Protein AF-A0A834DDS3-F1 (afdb_monomer_lite)

Sequence (270 aa):
MIARQMVDMLVESSSNVEMILKFFDMFLKLKDIVGSEAFQDYVTDPRGLISKKDFQKAMDSQKQFTGPEIQFLLSCSEADENEMINCEEFANRFQEPAREIGFNVAVLLTNLSEHVPHDPRLRNFLELAESILEYFRPYLGRIEIMGASRRIERIYFEISETNRAQWEMPQVRCMLACGLWGHAPCTLGPHPGLCMLCTSALKTLMGLCSAHANPCPPFCTHFRGPAVPLDTLGSPLAHLLQPWCTHGCTPPLAAGTLCLPFAHSPWKPL

Foldseek 3Di:
DVLVVVLVVCLVCVVVLLVLLVLLLLLQVLQVLLPDPLLVVLQPDPVQKHALVSQLVSVVVVVPDDPVSSVVLLVQFDADPVRIGNSNVSSVVSNVVSVVVLLVVLVSLVVSCVVPVPDVSSVVSCVSNVSSNVSCVVQWDWDWDQDPVSDIDIDIDGDDPVNVVVCPQPQNVQQVVCVVVVHDDQDDDPDPPDSPVVPPPPCVVDPDDDDDDDDDDDDDDDDDDDDDDDDDDDDDDDPDDDDDDDDDDDDDDDDDDDDDDDDDDDDDDD

Organism: NCBI:txid89673

Secondary structure (DSSP, 8-state):
-HHHHHHHHHHHTHHHHHHHHHHHHHHHHHHHHHTSHHHHTT--STTSEEEHHHHHHHHHHHTSS-HHHHHHHHHH--B-TTSEEEHHHHHHHHHHHHHHHHHHHHHHHHHHHHHSTT-HHHHHHHHHTHHHHHHHGGGEEEEEEE-TTSSEEEEEEEPPHHHHHHHHSHHHHHHHHHHHTTPPP--B-SSTT-BTTTTTSSTTT---------PPP-----------------------------------------------------

Structure (mmCIF, N/CA/C/O backbone):
data_AF-A0A834DDS3-F1
#
_entry.id   AF-A0A834DDS3-F1
#
loop_
_atom_site.group_PDB
_atom_site.id
_atom_site.type_symbol
_atom_site.label_atom_id
_atom_site.label_alt_id
_atom_site.label_comp_id
_atom_site.label_asym_id
_atom_site.label_entity_id
_atom_site.label_seq_id
_atom_site.pdbx_PDB_ins_code
_atom_site.Cartn_x
_atom_site.Cartn_y
_atom_site.Cartn_z
_atom_site.occupancy
_atom_site.B_iso_or_equiv
_atom_site.auth_seq_id
_atom_site.auth_comp_id
_atom_site.auth_asym_id
_atom_site.auth_atom_id
_atom_site.pdbx_PDB_model_num
ATOM 1 N N . MET A 1 1 ? 25.503 -1.391 -13.387 1.00 74.00 1 MET A N 1
ATOM 2 C CA . MET A 1 1 ? 26.340 -1.160 -12.189 1.00 74.00 1 MET A CA 1
ATOM 3 C C . MET A 1 1 ? 25.527 -0.483 -11.094 1.00 74.00 1 MET A C 1
ATOM 5 O O . MET A 1 1 ? 25.403 -1.077 -10.038 1.00 74.00 1 MET A O 1
ATOM 9 N N . ILE A 1 2 ? 24.872 0.647 -11.388 1.00 89.06 2 ILE A N 1
ATOM 10 C CA . ILE A 1 2 ? 24.055 1.410 -10.423 1.00 89.06 2 ILE A CA 1
ATOM 11 C C . ILE A 1 2 ? 22.945 0.564 -9.773 1.00 89.06 2 ILE A C 1
ATOM 13 O O . ILE A 1 2 ? 22.924 0.440 -8.558 1.00 89.06 2 ILE A O 1
ATOM 17 N N . ALA A 1 3 ? 22.088 -0.105 -10.556 1.00 87.75 3 ALA A N 1
ATOM 18 C CA . ALA A 1 3 ? 20.991 -0.909 -9.994 1.00 87.75 3 ALA A CA 1
ATOM 19 C C . ALA A 1 3 ? 21.467 -2.020 -9.035 1.00 87.75 3 ALA A C 1
ATOM 21 O O . ALA A 1 3 ? 20.831 -2.273 -8.022 1.00 87.75 3 ALA A O 1
ATOM 22 N N . ARG A 1 4 ? 22.625 -2.644 -9.305 1.00 88.50 4 ARG A N 1
ATOM 23 C CA . ARG A 1 4 ? 23.214 -3.634 -8.386 1.00 88.50 4 ARG A CA 1
ATOM 24 C C . ARG A 1 4 ? 23.689 -2.996 -7.081 1.00 88.50 4 ARG A C 1
ATOM 26 O O . ARG A 1 4 ? 23.398 -3.537 -6.028 1.00 88.50 4 ARG A O 1
ATOM 33 N N . GLN A 1 5 ? 24.335 -1.831 -7.148 1.00 91.69 5 GLN A N 1
ATOM 34 C CA . GLN A 1 5 ? 24.750 -1.091 -5.949 1.00 91.69 5 GLN A CA 1
ATOM 35 C C . GLN A 1 5 ? 23.550 -0.664 -5.098 1.00 91.69 5 GLN A C 1
ATOM 37 O O . GLN A 1 5 ? 23.624 -0.689 -3.877 1.00 91.69 5 GLN A O 1
ATOM 42 N N . MET A 1 6 ? 22.427 -0.312 -5.729 1.00 92.50 6 MET A N 1
ATOM 43 C CA . MET A 1 6 ? 21.188 -0.015 -5.008 1.00 92.50 6 MET A CA 1
ATOM 44 C C . MET A 1 6 ? 20.654 -1.242 -4.268 1.00 92.50 6 MET A C 1
ATOM 46 O O . MET A 1 6 ? 20.268 -1.121 -3.111 1.00 92.50 6 MET A O 1
ATOM 50 N N . VAL A 1 7 ? 20.688 -2.424 -4.894 1.00 92.12 7 VAL A N 1
ATOM 51 C CA . VAL A 1 7 ? 20.337 -3.683 -4.215 1.00 92.12 7 VAL A CA 1
ATOM 52 C C . VAL A 1 7 ? 21.288 -3.962 -3.050 1.00 92.12 7 VAL A C 1
ATOM 54 O O . VAL A 1 7 ? 20.823 -4.340 -1.980 1.00 92.12 7 VAL A O 1
ATOM 57 N N . ASP A 1 8 ? 22.592 -3.737 -3.215 1.00 92.94 8 ASP A N 1
ATOM 58 C CA . ASP A 1 8 ? 23.562 -3.938 -2.132 1.00 92.94 8 ASP A CA 1
ATOM 59 C C . ASP A 1 8 ? 23.270 -3.011 -0.934 1.00 92.94 8 ASP A C 1
ATOM 61 O O . ASP A 1 8 ? 23.204 -3.491 0.195 1.00 92.94 8 ASP A O 1
ATOM 65 N N . MET A 1 9 ? 22.951 -1.732 -1.172 1.00 92.75 9 MET A N 1
ATOM 66 C CA . MET A 1 9 ? 22.544 -0.798 -0.108 1.00 92.75 9 MET A CA 1
ATOM 67 C C . MET A 1 9 ? 21.239 -1.214 0.594 1.00 92.75 9 MET A C 1
ATOM 69 O O . MET A 1 9 ? 21.125 -1.080 1.814 1.00 92.75 9 MET A O 1
ATOM 73 N N . LEU A 1 10 ? 20.253 -1.734 -0.150 1.00 93.12 10 LEU A N 1
ATOM 74 C CA . LEU A 1 10 ? 19.012 -2.253 0.443 1.00 93.12 10 LEU A CA 1
ATOM 75 C C . LEU A 1 10 ? 19.292 -3.443 1.363 1.00 93.12 10 LEU A C 1
ATOM 77 O O . LEU A 1 10 ? 18.720 -3.531 2.446 1.00 93.12 10 LEU A O 1
ATOM 81 N N . VAL A 1 11 ? 20.195 -4.336 0.959 1.00 93.12 11 VAL A N 1
ATOM 82 C CA . VAL A 1 11 ? 20.595 -5.501 1.758 1.00 93.12 11 VAL A CA 1
ATOM 83 C C . VAL A 1 11 ? 21.352 -5.071 3.017 1.00 93.12 11 VAL A C 1
ATOM 85 O O . VAL A 1 11 ? 21.048 -5.566 4.104 1.00 93.12 11 VAL A O 1
ATOM 88 N N . GLU A 1 12 ? 22.282 -4.120 2.894 1.00 94.12 12 GLU A N 1
ATOM 89 C CA . GLU A 1 12 ? 23.022 -3.543 4.027 1.00 94.12 12 GLU A CA 1
ATOM 90 C C . GLU A 1 12 ? 22.089 -2.910 5.070 1.00 94.12 12 GLU A C 1
ATOM 92 O O . GLU A 1 12 ? 22.330 -3.030 6.269 1.00 94.12 12 GLU A O 1
ATOM 97 N N . SER A 1 13 ? 20.993 -2.288 4.623 1.00 94.06 13 SER A N 1
ATOM 98 C CA . SER A 1 13 ? 19.987 -1.646 5.483 1.00 94.06 13 SER A CA 1
ATOM 99 C C . SER A 1 13 ? 18.696 -2.457 5.643 1.00 94.06 13 SER A C 1
ATOM 101 O O . SER A 1 13 ? 17.658 -1.885 5.977 1.00 94.06 13 SER A O 1
ATOM 103 N N . SER A 1 14 ? 18.748 -3.774 5.426 1.00 91.56 14 SER A N 1
ATOM 104 C CA . SER A 1 14 ? 17.569 -4.655 5.350 1.00 91.56 14 SER A CA 1
ATOM 105 C C . SER A 1 14 ? 16.578 -4.453 6.498 1.00 91.56 14 SER A C 1
ATOM 107 O O . SER A 1 14 ? 15.435 -4.105 6.238 1.00 91.56 14 SER A O 1
ATOM 109 N N . SER A 1 15 ? 17.021 -4.541 7.755 1.00 93.12 15 SER A N 1
ATOM 110 C CA . SER A 1 15 ? 16.158 -4.342 8.937 1.00 93.12 15 SER A CA 1
ATOM 111 C C . SER A 1 15 ? 15.384 -3.013 8.914 1.00 93.12 15 SER A C 1
ATOM 113 O O . SER A 1 15 ? 14.182 -2.973 9.178 1.00 93.12 15 SER A O 1
ATOM 115 N N . ASN A 1 16 ? 16.043 -1.915 8.528 1.00 93.25 16 ASN A N 1
ATOM 116 C CA . ASN A 1 16 ? 15.397 -0.602 8.447 1.00 93.25 16 ASN A CA 1
ATOM 117 C C . ASN A 1 16 ? 14.360 -0.558 7.322 1.00 93.25 16 ASN A C 1
ATOM 119 O O . ASN A 1 16 ? 13.263 -0.037 7.514 1.00 93.25 16 ASN A O 1
ATOM 123 N N . VAL A 1 17 ? 14.694 -1.126 6.161 1.00 92.81 17 VAL A N 1
ATOM 124 C CA . VAL A 1 17 ? 13.784 -1.209 5.013 1.00 92.81 17 VAL A CA 1
ATOM 125 C C . VAL A 1 17 ? 12.560 -2.055 5.363 1.00 92.81 17 VAL A C 1
ATOM 127 O O . VAL A 1 17 ? 11.441 -1.640 5.080 1.00 92.81 17 VAL A O 1
ATOM 130 N N . GLU A 1 18 ? 12.741 -3.192 6.035 1.00 92.00 18 GLU A N 1
ATOM 131 C CA . GLU A 1 18 ? 11.636 -4.045 6.482 1.00 92.00 18 GLU A CA 1
ATOM 132 C C . GLU A 1 18 ? 10.681 -3.307 7.425 1.00 92.00 18 GLU A C 1
ATOM 134 O O . GLU A 1 18 ? 9.465 -3.401 7.261 1.00 92.00 18 GLU A O 1
ATOM 139 N N . MET A 1 19 ? 11.206 -2.536 8.383 1.00 91.81 19 MET A N 1
ATOM 140 C CA . MET A 1 19 ? 10.376 -1.726 9.282 1.00 91.81 19 MET A CA 1
ATOM 141 C C . MET A 1 19 ? 9.572 -0.665 8.524 1.00 91.81 19 MET A C 1
ATOM 143 O O . MET A 1 19 ? 8.394 -0.470 8.814 1.00 91.81 19 MET A O 1
ATOM 147 N N . ILE A 1 20 ? 10.184 -0.009 7.535 1.00 92.06 20 ILE A N 1
ATOM 148 C CA . ILE A 1 20 ? 9.515 0.998 6.699 1.00 92.06 20 ILE A CA 1
ATOM 149 C C . ILE A 1 20 ? 8.407 0.357 5.851 1.00 92.06 20 ILE A C 1
ATOM 151 O O . ILE A 1 20 ? 7.300 0.887 5.787 1.00 92.06 20 ILE A O 1
ATOM 155 N N . LEU A 1 21 ? 8.673 -0.796 5.229 1.00 92.31 21 LEU A N 1
ATOM 156 C CA . LEU A 1 21 ? 7.667 -1.514 4.443 1.00 92.31 21 LEU A CA 1
ATOM 157 C C . LEU A 1 21 ? 6.499 -1.966 5.325 1.00 92.31 21 LEU A C 1
ATOM 159 O O . LEU A 1 21 ? 5.347 -1.734 4.972 1.00 92.31 21 LEU A O 1
ATOM 163 N N . LYS A 1 22 ? 6.775 -2.521 6.511 1.00 91.38 22 LYS A N 1
ATOM 164 C CA . LYS A 1 22 ? 5.722 -2.882 7.474 1.00 91.38 22 LYS A CA 1
ATOM 165 C C . LYS A 1 22 ? 4.907 -1.675 7.923 1.00 91.38 22 LYS A C 1
ATOM 167 O O . LYS A 1 22 ? 3.693 -1.781 8.049 1.00 91.38 22 LYS A O 1
ATOM 172 N N . PHE A 1 23 ? 5.548 -0.527 8.138 1.00 91.12 23 PHE A N 1
ATOM 173 C CA . PHE A 1 23 ? 4.847 0.708 8.476 1.00 91.12 23 PHE A CA 1
ATOM 174 C C . PHE A 1 23 ? 3.830 1.083 7.390 1.00 91.12 23 PHE A C 1
ATOM 176 O O . PHE A 1 23 ? 2.657 1.272 7.702 1.00 91.12 23 PHE A O 1
ATOM 183 N N . PHE A 1 24 ? 4.238 1.128 6.117 1.00 91.50 24 PHE A N 1
ATOM 184 C CA . PHE A 1 24 ? 3.308 1.441 5.028 1.00 91.50 24 PHE A CA 1
ATOM 185 C C . PHE A 1 24 ? 2.208 0.395 4.880 1.00 91.50 24 PHE A C 1
ATOM 187 O O . PHE A 1 24 ? 1.045 0.765 4.762 1.00 91.50 24 PHE A O 1
ATOM 194 N N . ASP A 1 25 ? 2.552 -0.890 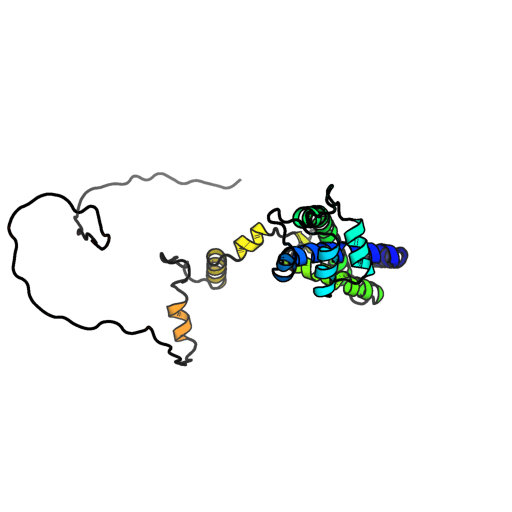4.941 1.00 90.69 25 ASP A N 1
ATOM 195 C CA . ASP A 1 25 ? 1.575 -1.975 4.874 1.00 90.69 25 ASP A CA 1
ATOM 196 C C . ASP A 1 25 ? 0.483 -1.831 5.945 1.00 90.69 25 ASP A C 1
ATOM 198 O O . ASP A 1 25 ? -0.705 -1.949 5.638 1.00 90.69 25 ASP A O 1
ATOM 202 N N . MET A 1 26 ? 0.865 -1.491 7.182 1.00 92.06 26 MET A N 1
ATOM 203 C CA . MET A 1 26 ? -0.101 -1.314 8.262 1.00 92.06 26 MET A CA 1
ATOM 204 C C . MET A 1 26 ? -1.081 -0.169 8.007 1.00 92.06 26 MET A C 1
ATOM 206 O O . MET A 1 26 ? -2.288 -0.350 8.167 1.00 92.06 26 MET A O 1
ATOM 210 N N . PHE A 1 27 ? -0.589 1.005 7.611 1.00 91.44 27 PHE A N 1
ATOM 211 C CA . PHE A 1 27 ? -1.454 2.174 7.438 1.00 91.44 27 PHE A CA 1
ATOM 212 C C . PHE A 1 27 ? -2.289 2.114 6.157 1.00 91.44 27 PHE A C 1
ATOM 214 O O . PHE A 1 27 ? -3.458 2.489 6.201 1.00 91.44 27 PHE A O 1
ATOM 221 N N . LEU A 1 28 ? -1.749 1.548 5.069 1.00 90.19 28 LEU A N 1
ATOM 222 C CA . LEU A 1 28 ? -2.515 1.323 3.840 1.00 90.19 28 LEU A CA 1
ATOM 223 C C . LEU A 1 28 ? -3.721 0.410 4.100 1.00 90.19 28 LEU A C 1
ATOM 225 O O . LEU A 1 28 ? -4.834 0.749 3.702 1.00 90.19 28 LEU A O 1
ATOM 229 N N . LYS A 1 29 ? -3.522 -0.688 4.841 1.00 90.38 29 LYS A N 1
ATOM 230 C CA . LYS A 1 29 ? -4.605 -1.599 5.247 1.00 90.38 29 LYS A CA 1
ATOM 231 C C . LYS A 1 29 ? -5.576 -0.960 6.232 1.00 90.38 29 LYS A C 1
ATOM 233 O O . LYS A 1 29 ? -6.773 -1.220 6.159 1.00 90.38 29 LYS A O 1
ATOM 238 N N . LEU A 1 30 ? -5.088 -0.129 7.156 1.00 91.81 30 LEU A N 1
ATOM 239 C CA . LEU A 1 30 ? -5.924 0.498 8.182 1.00 91.81 30 LEU A CA 1
ATOM 240 C C . LEU A 1 30 ? -7.104 1.260 7.567 1.00 91.81 30 LEU A C 1
ATOM 242 O O . LEU A 1 30 ? -8.220 1.140 8.069 1.00 91.81 30 LEU A O 1
ATOM 246 N N . LYS A 1 31 ? -6.884 2.003 6.476 1.00 88.94 31 LYS A N 1
ATOM 247 C CA . LYS A 1 31 ? -7.960 2.742 5.803 1.00 88.94 31 LYS A CA 1
ATOM 248 C C . LYS A 1 31 ? -9.050 1.814 5.263 1.00 88.94 31 LYS A C 1
ATOM 250 O O . LYS A 1 31 ? -10.233 2.089 5.468 1.00 88.94 31 LYS A O 1
ATOM 255 N N . ASP A 1 32 ? -8.659 0.713 4.631 1.00 88.31 32 ASP A N 1
ATOM 256 C CA . ASP A 1 32 ? -9.600 -0.271 4.087 1.00 88.31 32 ASP A CA 1
ATOM 257 C C . ASP A 1 32 ? -10.389 -0.971 5.205 1.00 88.31 32 ASP A C 1
ATOM 259 O O . ASP A 1 32 ? -11.590 -1.212 5.070 1.00 88.31 32 ASP A O 1
ATOM 263 N N . ILE A 1 33 ? -9.743 -1.237 6.347 1.00 90.81 33 ILE A N 1
ATOM 264 C CA . ILE A 1 33 ? -10.403 -1.809 7.526 1.00 90.81 33 ILE A CA 1
ATOM 265 C C . ILE A 1 33 ? -11.413 -0.834 8.120 1.00 90.81 33 ILE A C 1
ATOM 267 O O . ILE A 1 33 ? -12.567 -1.210 8.319 1.00 90.81 33 ILE A O 1
ATOM 271 N N . VAL A 1 34 ? -11.011 0.411 8.380 1.00 90.25 34 VAL A N 1
ATOM 272 C CA . VAL A 1 34 ? -11.893 1.426 8.976 1.00 90.25 34 VAL A CA 1
ATOM 273 C C . VAL A 1 34 ? -13.097 1.710 8.070 1.00 90.25 34 VAL A C 1
ATOM 275 O O . VAL A 1 34 ? -14.196 1.932 8.572 1.00 90.25 34 VAL A O 1
ATOM 278 N N . GLY A 1 35 ? -12.932 1.635 6.746 1.00 87.81 35 GLY A N 1
ATOM 279 C CA . GLY A 1 35 ? -14.024 1.778 5.777 1.00 87.81 35 GLY A CA 1
ATOM 280 C C . GLY A 1 35 ? -14.952 0.562 5.641 1.00 87.81 35 GLY A C 1
ATOM 281 O O . GLY A 1 35 ? -15.972 0.656 4.961 1.00 87.81 35 GLY A O 1
ATOM 282 N N . SER A 1 36 ? -14.624 -0.581 6.250 1.00 91.06 36 SER A N 1
ATOM 283 C CA . SER A 1 36 ? -15.411 -1.813 6.118 1.00 91.06 36 SER A CA 1
ATOM 284 C C . SER A 1 36 ? -16.644 -1.827 7.028 1.00 91.06 36 SER A C 1
ATOM 286 O O . SER A 1 36 ? -16.568 -1.441 8.194 1.00 91.06 36 SER A O 1
ATOM 288 N N . GLU A 1 37 ? -17.769 -2.361 6.535 1.00 89.88 37 GLU A N 1
ATOM 289 C CA . GLU A 1 37 ? -19.001 -2.524 7.334 1.00 89.88 37 GLU A CA 1
ATOM 290 C C . GLU A 1 37 ? -18.741 -3.317 8.626 1.00 89.88 37 GLU A C 1
ATOM 292 O O . GLU A 1 37 ? -19.186 -2.929 9.701 1.00 89.88 37 GLU A O 1
ATOM 297 N N . ALA A 1 38 ? -17.908 -4.360 8.543 1.00 91.12 38 ALA A N 1
ATOM 298 C CA . ALA A 1 38 ? -17.542 -5.187 9.690 1.00 91.12 38 ALA A CA 1
ATOM 299 C C . ALA A 1 38 ? -16.811 -4.413 10.801 1.00 91.12 38 ALA A C 1
ATOM 301 O O . ALA A 1 38 ? -16.890 -4.807 11.960 1.00 91.12 38 ALA A O 1
ATOM 302 N N . PHE A 1 39 ? -16.066 -3.352 10.474 1.00 91.81 39 PHE A N 1
ATOM 303 C CA . PHE A 1 39 ? -15.462 -2.476 11.481 1.00 91.81 39 PHE A CA 1
ATOM 304 C C . PHE A 1 39 ? -16.487 -1.480 12.033 1.00 91.81 39 PHE A C 1
ATOM 306 O O . PHE A 1 39 ? -16.527 -1.242 13.240 1.00 91.81 39 PHE A O 1
ATOM 313 N N . GLN A 1 40 ? -17.343 -0.942 11.161 1.00 90.69 40 GLN A N 1
ATOM 314 C CA . GLN A 1 40 ? -18.376 0.027 11.528 1.00 90.69 40 GLN A CA 1
ATOM 315 C C . GLN A 1 40 ? -19.390 -0.537 12.535 1.00 90.69 40 GLN A C 1
ATOM 317 O O . GLN A 1 40 ? -19.848 0.201 13.400 1.00 90.69 40 GLN A O 1
ATOM 322 N N . ASP A 1 41 ? -19.648 -1.848 12.529 1.00 91.25 41 ASP A N 1
ATOM 323 C CA . ASP A 1 41 ? -20.495 -2.519 13.532 1.00 91.25 41 ASP A CA 1
ATOM 324 C C . ASP A 1 41 ? -19.999 -2.359 14.987 1.00 91.25 41 ASP A C 1
ATOM 326 O O . ASP A 1 41 ? -20.778 -2.487 15.935 1.00 91.25 41 ASP A O 1
ATOM 330 N N . TYR A 1 42 ? -18.706 -2.082 15.189 1.00 89.56 42 TYR A N 1
ATOM 331 C CA . TYR A 1 42 ? -18.119 -1.842 16.513 1.00 89.56 42 TYR A CA 1
ATOM 332 C C . TYR A 1 42 ? -18.170 -0.363 16.927 1.00 89.56 42 TYR A C 1
ATOM 334 O O . TYR A 1 42 ? -17.967 -0.046 18.103 1.00 89.56 42 TYR A O 1
ATOM 342 N N . VAL A 1 43 ? -18.451 0.547 15.991 1.00 89.38 43 VAL A N 1
ATOM 343 C CA . VAL A 1 43 ? -18.559 1.989 16.234 1.00 89.38 43 VAL A CA 1
ATOM 344 C C . VAL A 1 43 ? -19.987 2.298 16.684 1.00 89.38 43 VAL A C 1
ATOM 346 O O . VAL A 1 43 ? -20.901 2.467 15.885 1.00 89.38 43 VAL A O 1
ATOM 349 N N . THR A 1 44 ? -20.197 2.340 17.999 1.00 84.12 44 THR A N 1
ATOM 350 C CA . THR A 1 44 ? -21.533 2.563 18.587 1.00 84.12 44 THR A CA 1
ATOM 351 C C . THR A 1 44 ? -21.850 4.034 18.858 1.00 84.12 44 THR A C 1
ATOM 353 O O . THR A 1 44 ? -23.009 4.375 19.101 1.00 84.12 44 THR A O 1
ATOM 356 N N . ASP A 1 45 ? -20.847 4.917 18.815 1.00 86.81 45 ASP A N 1
ATOM 357 C CA . ASP A 1 45 ? -21.037 6.345 19.053 1.00 86.81 45 ASP A CA 1
ATOM 358 C C . ASP A 1 45 ? -21.574 7.036 17.782 1.00 86.81 45 ASP A C 1
ATOM 360 O O . ASP A 1 45 ? -20.951 6.933 16.721 1.00 86.81 45 ASP A O 1
ATOM 364 N N . PRO A 1 46 ? -22.684 7.797 17.858 1.00 82.19 46 PRO A N 1
ATOM 365 C CA . PRO A 1 46 ? -23.227 8.538 16.715 1.00 82.19 46 PRO A CA 1
ATOM 366 C C . PRO A 1 46 ? -22.273 9.600 16.144 1.00 82.19 46 PRO A C 1
ATOM 368 O O . PRO A 1 46 ? -22.500 10.093 15.042 1.00 82.19 46 PRO A O 1
ATOM 371 N N . ARG A 1 47 ? -21.217 9.975 16.875 1.00 84.12 47 ARG A N 1
ATOM 372 C CA . ARG A 1 47 ? -20.147 10.872 16.418 1.00 84.12 47 ARG A CA 1
ATOM 373 C C . ARG A 1 47 ? -19.074 10.155 15.589 1.00 84.12 47 ARG A C 1
ATOM 375 O O . ARG A 1 47 ? -18.145 10.821 15.146 1.00 84.12 47 ARG A O 1
ATOM 382 N N . GLY A 1 48 ? -19.166 8.834 15.412 1.00 84.19 48 GLY A N 1
ATOM 383 C CA . GLY A 1 48 ? -18.160 8.033 14.705 1.00 84.19 48 GLY A CA 1
ATOM 384 C C . GLY A 1 48 ? -16.919 7.709 15.545 1.00 84.19 48 GLY A C 1
ATOM 385 O O . GLY A 1 48 ? -15.852 7.438 15.000 1.00 84.19 48 GLY A O 1
ATOM 386 N N . LEU A 1 49 ? -17.039 7.767 16.874 1.00 91.19 49 LEU A N 1
ATOM 387 C CA . LEU A 1 49 ? -15.945 7.499 17.805 1.00 91.19 49 LEU A CA 1
ATOM 388 C C . LEU A 1 49 ? -15.985 6.054 18.316 1.00 91.19 49 LEU A C 1
ATOM 390 O O . LEU A 1 49 ? -17.054 5.485 18.539 1.00 91.19 49 LEU A O 1
ATOM 394 N N . ILE A 1 50 ? -14.815 5.469 18.564 1.00 93.19 50 ILE A N 1
ATOM 395 C CA . ILE A 1 50 ? -14.688 4.105 19.096 1.00 93.19 50 ILE A CA 1
ATOM 396 C C . ILE A 1 50 ? -13.796 4.076 20.337 1.00 93.19 50 ILE A C 1
ATOM 398 O O . ILE A 1 50 ? -12.802 4.795 20.424 1.00 93.19 50 ILE A O 1
ATOM 402 N N . SER A 1 51 ? -14.131 3.228 21.310 1.00 92.81 51 SER A N 1
ATOM 403 C CA . SER A 1 51 ? -13.285 3.034 22.489 1.00 92.81 51 SER A CA 1
ATOM 404 C C . SER A 1 51 ? -12.015 2.254 22.127 1.00 92.81 51 SER A C 1
ATOM 406 O O . SER A 1 51 ? -12.028 1.403 21.235 1.00 92.81 51 SER A O 1
ATOM 408 N N . LYS A 1 52 ? -10.916 2.448 22.869 1.00 91.50 52 LYS A N 1
ATOM 409 C CA . LYS A 1 52 ? -9.685 1.647 22.683 1.00 91.50 52 LYS A CA 1
ATOM 410 C C . LYS A 1 52 ? -9.927 0.136 22.764 1.00 91.50 52 LYS A C 1
ATOM 412 O O . LYS A 1 52 ? -9.276 -0.640 22.065 1.00 91.50 52 LYS A O 1
ATOM 417 N N . LYS A 1 53 ? -10.862 -0.288 23.621 1.00 92.25 53 LYS A N 1
ATOM 418 C CA . LYS A 1 53 ? -11.204 -1.706 23.810 1.00 92.25 53 LYS A CA 1
ATOM 419 C C . LYS A 1 53 ? -11.927 -2.273 22.594 1.00 92.25 53 LYS A C 1
ATOM 421 O O . LYS A 1 53 ? -11.585 -3.367 22.146 1.00 92.25 53 LYS A O 1
ATOM 426 N N . ASP A 1 54 ? -12.891 -1.532 22.061 1.00 93.38 54 ASP A N 1
ATOM 427 C CA . ASP A 1 54 ? -13.647 -1.961 20.887 1.00 93.38 54 ASP A CA 1
ATOM 428 C C . ASP A 1 54 ? -12.788 -1.893 19.626 1.00 93.38 54 ASP A C 1
ATOM 430 O O . ASP A 1 54 ? -12.853 -2.809 18.812 1.00 93.38 54 ASP A O 1
ATOM 434 N N . PHE A 1 55 ? -11.892 -0.904 19.523 1.00 93.69 55 PHE A N 1
ATOM 435 C CA . PHE A 1 55 ? -10.888 -0.840 18.462 1.00 93.69 55 PHE A CA 1
ATOM 436 C C . PHE A 1 55 ? -10.000 -2.087 18.455 1.00 93.69 55 PHE A C 1
ATOM 438 O O . PHE A 1 55 ? -9.905 -2.769 17.438 1.00 93.69 55 PHE A O 1
ATOM 445 N N . GLN A 1 56 ? -9.406 -2.446 19.601 1.00 93.75 56 GLN A N 1
ATOM 446 C CA . GLN A 1 56 ? -8.597 -3.664 19.722 1.00 93.75 56 GLN A CA 1
ATOM 447 C C . GLN A 1 56 ? -9.391 -4.903 19.283 1.00 93.75 56 GLN A C 1
ATOM 449 O O . GLN A 1 56 ? -8.910 -5.698 18.479 1.00 93.75 56 GLN A O 1
ATOM 454 N N . LYS A 1 57 ? -10.635 -5.038 19.758 1.00 93.88 57 LYS A N 1
ATOM 455 C CA . LYS A 1 57 ? -11.507 -6.173 19.437 1.00 93.88 57 LYS A CA 1
ATOM 456 C C . LYS A 1 57 ? -11.871 -6.236 17.951 1.00 93.88 57 LYS A C 1
ATOM 458 O O . LYS A 1 57 ? -11.890 -7.332 17.387 1.00 93.88 57 LYS A O 1
ATOM 463 N N . ALA A 1 58 ? -12.170 -5.101 17.323 1.00 92.62 58 ALA A N 1
ATOM 464 C CA . ALA A 1 58 ? -12.490 -5.021 15.901 1.00 92.62 58 ALA A CA 1
ATOM 465 C C . ALA A 1 58 ? -11.283 -5.449 15.051 1.00 92.62 58 ALA A C 1
ATOM 467 O O . ALA A 1 58 ? -11.412 -6.301 14.172 1.00 92.62 58 ALA A O 1
ATOM 468 N N . MET A 1 59 ? -10.092 -4.943 15.385 1.00 92.75 59 MET A N 1
ATOM 469 C CA . MET A 1 59 ? -8.844 -5.257 14.682 1.00 92.75 59 MET A CA 1
ATOM 470 C C . MET A 1 59 ? -8.445 -6.732 14.837 1.00 92.75 59 MET A C 1
ATOM 472 O O . MET A 1 59 ? -8.106 -7.385 13.848 1.00 92.75 59 MET A O 1
ATOM 476 N N . ASP A 1 60 ? -8.575 -7.294 16.044 1.00 92.56 60 ASP A N 1
ATOM 477 C CA . ASP A 1 60 ? -8.352 -8.725 16.299 1.00 92.56 60 ASP A CA 1
ATOM 478 C C . ASP A 1 60 ? -9.343 -9.613 15.525 1.00 92.56 60 ASP A C 1
ATOM 480 O O . ASP A 1 60 ? -8.987 -10.692 15.043 1.00 92.56 60 ASP A O 1
ATOM 484 N N . SER A 1 61 ? -10.593 -9.161 15.373 1.00 91.25 61 SER A N 1
ATOM 485 C CA . SER A 1 61 ? -11.642 -9.916 14.674 1.00 91.25 61 SER A CA 1
ATOM 486 C C . SER A 1 61 ? -11.377 -10.024 13.169 1.00 91.25 61 SER A C 1
ATOM 488 O O . SER A 1 61 ? -11.677 -11.060 12.574 1.00 91.25 61 SER A O 1
ATOM 490 N N . GLN A 1 62 ? -10.770 -9.000 12.557 1.00 87.19 62 GLN A N 1
ATOM 491 C CA . GLN A 1 62 ? -10.446 -9.004 11.127 1.00 87.19 62 GLN A CA 1
ATOM 492 C C . GLN A 1 62 ? -9.234 -9.874 10.758 1.00 87.19 62 GLN A C 1
ATOM 494 O O . GLN A 1 62 ? -9.078 -10.226 9.591 1.00 87.19 62 GLN A O 1
ATOM 499 N N . LYS A 1 63 ? -8.385 -10.247 11.728 1.00 87.94 63 LYS A N 1
ATOM 500 C CA . LYS A 1 63 ? -7.190 -11.102 11.537 1.00 87.94 63 LYS A CA 1
ATOM 501 C C . LYS A 1 63 ? -6.193 -10.610 10.473 1.00 87.94 63 LYS A C 1
ATOM 503 O O . LYS A 1 63 ? -5.415 -11.405 9.952 1.00 87.94 63 LYS A O 1
ATOM 508 N N . GLN A 1 64 ? -6.205 -9.315 10.161 1.00 86.94 64 GLN A N 1
ATOM 509 C CA . GLN A 1 64 ? -5.249 -8.693 9.235 1.00 86.94 64 GLN A CA 1
ATOM 510 C C . GLN A 1 64 ? -3.981 -8.195 9.942 1.00 86.94 64 GLN A C 1
ATOM 512 O O . GLN A 1 64 ? -2.959 -7.999 9.291 1.00 86.94 64 GLN A O 1
ATOM 517 N N . PHE A 1 65 ? -4.052 -8.025 11.266 1.00 91.31 65 PHE A N 1
ATOM 518 C CA . PHE A 1 65 ? -2.970 -7.540 12.117 1.00 91.31 65 PHE A CA 1
ATOM 519 C C . PHE A 1 65 ? -2.608 -8.548 13.203 1.00 91.31 65 PHE A C 1
ATOM 521 O O . PHE A 1 65 ? -3.447 -9.313 13.683 1.00 91.31 65 PHE A O 1
ATOM 528 N N . THR A 1 66 ? -1.347 -8.523 13.615 1.00 92.56 66 THR A N 1
ATOM 529 C CA . THR A 1 66 ? -0.844 -9.252 14.779 1.00 92.56 66 THR A CA 1
ATOM 530 C C . THR A 1 66 ? -1.031 -8.431 16.058 1.00 92.56 66 THR A C 1
ATOM 532 O O . THR A 1 66 ? -1.073 -7.204 16.027 1.00 92.56 66 T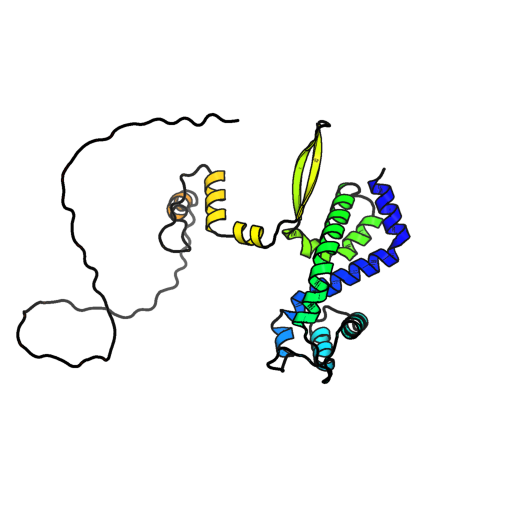HR A O 1
ATOM 535 N N . GLY A 1 67 ? -1.091 -9.090 17.220 1.00 93.56 67 GLY A N 1
ATOM 536 C CA . GLY A 1 67 ? -1.259 -8.406 18.512 1.00 93.56 67 GLY A CA 1
ATOM 537 C C . GLY A 1 67 ? -0.290 -7.229 18.746 1.00 93.56 67 GLY A C 1
ATOM 538 O O . GLY A 1 67 ? -0.752 -6.149 19.116 1.00 93.56 67 GLY A O 1
ATOM 539 N N . PRO A 1 68 ? 1.029 -7.375 18.495 1.00 93.44 68 PRO A N 1
ATOM 540 C CA . PRO A 1 68 ? 1.981 -6.267 18.610 1.00 93.44 68 PRO A CA 1
ATOM 541 C C . PRO A 1 68 ? 1.707 -5.102 17.650 1.00 93.44 68 PRO A C 1
ATOM 543 O O . PRO A 1 68 ? 1.884 -3.951 18.037 1.00 93.44 68 PRO A O 1
ATOM 546 N N . GLU A 1 69 ? 1.252 -5.378 16.426 1.00 93.31 69 GLU A N 1
ATOM 547 C CA . GLU A 1 69 ? 0.897 -4.340 15.446 1.00 93.31 69 GLU A CA 1
ATOM 548 C C . GLU A 1 69 ? -0.342 -3.561 15.895 1.00 93.31 69 GLU A C 1
ATOM 550 O O . GLU A 1 69 ? -0.363 -2.337 15.807 1.00 93.31 69 GLU A O 1
ATOM 555 N N . ILE A 1 70 ? -1.345 -4.234 16.467 1.00 94.06 70 ILE A N 1
ATOM 556 C CA . ILE A 1 70 ? -2.533 -3.547 16.994 1.00 94.06 70 ILE A CA 1
ATOM 557 C C . ILE A 1 70 ? -2.159 -2.672 18.197 1.00 94.06 70 ILE A C 1
ATOM 559 O O . ILE A 1 70 ? -2.613 -1.534 18.299 1.00 94.06 70 ILE A O 1
ATOM 563 N N . GLN A 1 71 ? -1.279 -3.157 19.077 1.00 93.81 71 GLN A N 1
ATOM 564 C CA . GLN A 1 71 ? -0.751 -2.349 20.180 1.00 93.81 71 GLN A CA 1
ATOM 565 C C . GLN A 1 71 ? 0.043 -1.138 19.678 1.00 93.81 71 GLN A C 1
ATOM 567 O O . GLN A 1 71 ? -0.090 -0.045 20.229 1.00 93.81 71 GLN A O 1
ATOM 572 N N . PHE A 1 72 ? 0.820 -1.301 18.606 1.00 93.44 72 PHE A N 1
ATOM 573 C CA . PHE A 1 72 ? 1.497 -0.189 17.951 1.00 93.44 72 PHE A CA 1
ATOM 574 C C . PHE A 1 72 ? 0.492 0.841 17.413 1.00 93.44 72 PHE A C 1
ATOM 576 O O . PHE A 1 72 ? 0.609 2.021 17.739 1.00 93.44 72 PHE A O 1
ATOM 583 N N . LEU A 1 73 ? -0.552 0.414 16.699 1.00 93.44 73 LEU A N 1
ATOM 584 C CA . LEU A 1 73 ? -1.604 1.311 16.206 1.00 93.44 73 LEU A CA 1
ATOM 585 C C . LEU A 1 73 ? -2.317 2.057 17.342 1.00 93.44 73 LEU A C 1
ATOM 587 O O . LEU A 1 73 ? -2.509 3.268 17.253 1.00 93.44 73 LEU A O 1
ATOM 591 N N . LEU A 1 74 ? -2.640 1.371 18.442 1.00 92.62 74 LEU A N 1
ATOM 592 C CA . LEU A 1 74 ? -3.210 1.999 19.638 1.00 92.62 74 LEU A CA 1
ATOM 593 C C . LEU A 1 74 ? -2.269 3.038 20.258 1.00 92.62 74 LEU A C 1
ATOM 595 O O . LEU A 1 74 ? -2.737 4.066 20.745 1.00 92.62 74 LEU A O 1
ATOM 599 N N . SER A 1 75 ? -0.955 2.800 20.228 1.00 92.19 75 SER A N 1
ATOM 600 C CA . SER A 1 75 ? 0.039 3.765 20.715 1.00 92.19 75 SER A CA 1
ATOM 601 C C . SER A 1 75 ? 0.165 5.003 19.819 1.00 92.19 75 SER A C 1
ATOM 603 O O . SER A 1 75 ? 0.489 6.080 20.312 1.00 92.19 75 SER A O 1
ATOM 605 N N . CYS A 1 76 ? -0.125 4.859 18.522 1.00 92.19 76 CYS A N 1
ATOM 606 C CA . CYS A 1 76 ? -0.172 5.962 17.563 1.00 92.19 76 CYS A CA 1
ATOM 607 C C . CYS A 1 76 ? -1.506 6.722 17.582 1.00 92.19 76 CYS A C 1
ATOM 609 O O . CYS A 1 76 ? -1.566 7.841 17.075 1.00 92.19 76 CYS A O 1
ATOM 611 N N . SER A 1 77 ? -2.571 6.116 18.114 1.00 91.12 77 SER A N 1
ATOM 612 C CA . SER A 1 77 ? -3.893 6.735 18.174 1.00 91.12 77 SER A CA 1
ATOM 613 C C . SER A 1 77 ? -3.956 7.837 19.233 1.00 91.12 77 SER A C 1
ATOM 615 O O . SER A 1 77 ? -3.492 7.672 20.365 1.00 91.12 77 SER A O 1
ATOM 617 N N . GLU A 1 78 ? -4.574 8.956 18.870 1.00 88.88 78 GLU A N 1
ATOM 618 C CA . GLU A 1 78 ? -4.929 10.013 19.810 1.00 88.88 78 GLU A CA 1
ATOM 619 C C . GLU A 1 78 ? -6.342 9.736 20.328 1.00 88.88 78 GLU A C 1
ATOM 621 O O . GLU A 1 78 ? -7.266 9.478 19.555 1.00 88.88 78 GLU A O 1
ATOM 626 N N . ALA A 1 79 ? -6.483 9.731 21.651 1.00 87.12 79 ALA A N 1
ATOM 627 C CA . ALA A 1 79 ? -7.763 9.579 22.323 1.00 87.12 79 ALA A CA 1
ATOM 628 C C . ALA A 1 79 ? -8.183 10.916 22.933 1.00 87.12 79 ALA A C 1
ATOM 630 O O . ALA A 1 79 ? -7.336 11.661 23.433 1.00 87.12 79 ALA A O 1
ATOM 631 N N . ASP A 1 80 ? -9.483 11.194 22.900 1.00 84.75 80 ASP A N 1
ATOM 632 C CA . ASP A 1 80 ? -10.064 12.352 23.570 1.00 84.75 80 ASP A CA 1
ATOM 633 C C . ASP A 1 80 ? -10.101 12.174 25.102 1.00 84.75 80 ASP A C 1
ATOM 635 O O . ASP A 1 80 ? -9.629 11.178 25.661 1.00 84.75 80 ASP A O 1
ATOM 639 N N . GLU A 1 81 ? -10.686 13.150 25.799 1.00 83.44 81 GLU A N 1
ATOM 640 C CA . GLU A 1 81 ? -10.837 13.133 27.260 1.00 83.44 81 GLU A CA 1
ATOM 641 C C . GLU A 1 81 ? -11.626 11.917 27.787 1.00 83.44 81 GLU A C 1
ATOM 643 O O . GLU A 1 81 ? -11.486 11.562 28.956 1.00 83.44 81 GLU A O 1
ATOM 648 N N . ASN A 1 82 ? -12.423 11.256 26.938 1.00 82.12 82 ASN A N 1
ATOM 649 C CA . ASN A 1 82 ? -13.229 10.082 27.276 1.00 82.12 82 ASN A CA 1
ATOM 650 C C . ASN A 1 82 ? -12.583 8.758 26.827 1.00 82.12 82 ASN A C 1
ATOM 652 O O . ASN A 1 82 ? -13.249 7.725 26.822 1.00 82.12 82 ASN A O 1
ATOM 656 N N . GLU A 1 83 ? -11.304 8.774 26.444 1.00 84.75 83 GLU A N 1
ATOM 657 C CA . GLU A 1 83 ? -10.576 7.625 25.886 1.00 84.75 83 GLU A CA 1
ATOM 658 C C . GLU A 1 83 ? -11.125 7.106 24.542 1.00 84.75 83 GLU A C 1
ATOM 660 O O . GLU A 1 83 ? -10.918 5.938 24.183 1.00 84.75 83 GLU A O 1
ATOM 665 N N . MET A 1 84 ? -11.798 7.971 23.779 1.00 90.44 84 MET A N 1
ATOM 666 C CA . MET A 1 84 ? -12.394 7.628 22.492 1.00 90.44 84 MET A CA 1
ATOM 667 C C . MET A 1 84 ? -11.497 8.064 21.330 1.00 90.44 84 MET A C 1
ATOM 669 O O . MET A 1 84 ? -10.918 9.149 21.348 1.00 90.44 84 MET A O 1
ATOM 673 N N . ILE A 1 85 ? -11.386 7.215 20.307 1.00 92.94 85 ILE A N 1
ATOM 674 C CA . ILE A 1 85 ? -10.570 7.436 19.109 1.00 92.94 85 ILE A CA 1
ATOM 675 C C . ILE A 1 85 ? -11.478 7.835 17.945 1.00 92.94 85 ILE A C 1
ATOM 677 O O . ILE A 1 85 ? -12.478 7.167 17.669 1.00 92.94 85 ILE A O 1
ATOM 681 N N . ASN A 1 86 ? -11.085 8.880 17.215 1.00 91.56 86 ASN A N 1
ATOM 682 C CA . ASN A 1 86 ? -11.637 9.189 15.900 1.00 91.56 86 ASN A CA 1
ATOM 683 C C . ASN A 1 86 ? -10.889 8.384 14.824 1.00 91.56 86 ASN A C 1
ATOM 685 O O . ASN A 1 86 ? -9.808 8.773 14.381 1.00 91.56 86 ASN A O 1
ATOM 689 N N . CYS A 1 87 ? -11.436 7.232 14.426 1.00 88.88 87 CYS A N 1
ATOM 690 C CA . CYS A 1 87 ? -10.755 6.330 13.493 1.00 88.88 87 CYS A CA 1
ATOM 691 C C . CYS A 1 87 ? -10.630 6.882 12.076 1.00 88.88 87 CYS A C 1
ATOM 693 O O . CYS A 1 87 ? -9.643 6.582 11.408 1.00 88.88 87 CYS A O 1
ATOM 695 N N . GLU A 1 88 ? -11.597 7.676 11.621 1.00 88.00 88 GLU A N 1
ATOM 696 C CA . GLU A 1 88 ? -11.550 8.274 10.288 1.00 88.00 88 GLU A CA 1
ATOM 697 C C . GLU A 1 88 ? -10.415 9.300 10.200 1.00 88.00 88 GLU A C 1
ATOM 699 O O . GLU A 1 88 ? -9.585 9.249 9.292 1.00 88.00 88 GLU A O 1
ATOM 704 N N . GLU A 1 89 ? -10.316 10.184 11.194 1.00 90.44 89 GLU A N 1
ATOM 705 C CA . GLU A 1 89 ? -9.228 11.160 11.287 1.00 90.44 89 GLU A CA 1
ATOM 706 C C . GLU A 1 89 ? -7.867 10.479 11.478 1.00 90.44 89 GLU A C 1
ATOM 708 O O . GLU A 1 89 ? -6.899 10.821 10.793 1.00 90.44 89 GLU A O 1
ATOM 713 N N . PHE A 1 90 ? -7.802 9.465 12.347 1.00 91.69 90 PHE A N 1
ATOM 714 C CA . PHE A 1 90 ? -6.592 8.677 12.568 1.00 91.69 90 PHE A CA 1
ATOM 715 C C . PHE A 1 90 ? -6.107 8.002 11.278 1.00 91.69 90 PHE A C 1
ATOM 717 O O . PHE A 1 90 ? -4.935 8.135 10.926 1.00 91.69 90 PHE A O 1
ATOM 724 N N . ALA A 1 91 ? -6.991 7.329 10.535 1.00 90.44 91 ALA A N 1
ATOM 725 C CA . ALA A 1 91 ? -6.628 6.677 9.279 1.00 90.44 91 ALA A CA 1
ATOM 726 C C . ALA A 1 91 ? -6.175 7.695 8.219 1.00 90.44 91 ALA A C 1
ATOM 728 O O . ALA A 1 91 ? -5.142 7.499 7.578 1.00 90.44 91 ALA A O 1
ATOM 729 N N . ASN A 1 92 ? -6.896 8.810 8.064 1.00 89.50 92 ASN A N 1
ATOM 730 C CA . ASN A 1 92 ? -6.575 9.821 7.054 1.00 89.50 92 ASN A CA 1
ATOM 731 C C . ASN A 1 92 ? -5.225 10.509 7.311 1.00 89.50 92 ASN A C 1
ATOM 733 O O . ASN A 1 92 ? -4.457 10.708 6.369 1.00 89.50 92 ASN A O 1
ATOM 737 N N . ARG A 1 93 ? -4.886 10.791 8.577 1.00 90.88 93 ARG A N 1
ATOM 738 C CA . ARG A 1 93 ? -3.620 11.437 8.960 1.00 90.88 93 ARG A CA 1
ATOM 739 C C . ARG A 1 93 ? -2.383 10.660 8.510 1.00 90.88 93 ARG A C 1
ATOM 741 O O . ARG A 1 93 ? -1.387 11.271 8.126 1.00 90.88 93 ARG A O 1
ATOM 748 N N . PHE A 1 94 ? -2.421 9.331 8.591 1.00 88.31 94 PHE A N 1
ATOM 749 C CA . PHE A 1 94 ? -1.283 8.488 8.220 1.00 88.31 94 PHE A CA 1
ATOM 750 C C . PHE A 1 94 ? -1.353 7.995 6.775 1.00 88.31 94 PHE A C 1
ATOM 752 O O . PHE A 1 94 ? -0.304 7.769 6.173 1.00 88.31 94 PHE A O 1
ATOM 759 N N . GLN A 1 95 ? -2.552 7.878 6.196 1.00 86.75 95 GLN A N 1
ATOM 760 C CA . GLN A 1 95 ? -2.710 7.380 4.834 1.00 86.75 95 GLN A CA 1
ATOM 761 C C . GLN A 1 95 ? -2.097 8.308 3.790 1.00 86.75 95 GLN A C 1
ATOM 763 O O . GLN A 1 95 ? -1.431 7.817 2.885 1.00 86.75 95 GLN A O 1
ATOM 768 N N . GLU A 1 96 ? -2.332 9.621 3.859 1.00 85.50 96 GLU A N 1
ATOM 769 C CA . GLU A 1 96 ? -1.845 10.541 2.821 1.00 85.50 96 GLU A CA 1
ATOM 770 C C . GLU A 1 96 ? -0.308 10.530 2.715 1.00 85.50 96 GLU A C 1
ATOM 772 O O . GLU A 1 96 ? 0.201 10.223 1.631 1.00 85.50 96 GLU A O 1
ATOM 777 N N . PRO A 1 97 ? 0.458 10.707 3.814 1.00 88.25 97 PRO A N 1
ATOM 778 C CA . PRO A 1 97 ? 1.915 10.598 3.758 1.00 88.25 97 PRO A CA 1
ATOM 779 C C . PRO A 1 97 ? 2.394 9.195 3.362 1.00 88.25 97 PRO A C 1
ATOM 781 O O . PRO A 1 97 ? 3.368 9.051 2.619 1.00 88.25 97 PRO A O 1
ATOM 784 N N . ALA A 1 98 ? 1.711 8.146 3.841 1.00 90.00 98 ALA A N 1
ATOM 785 C CA . ALA A 1 98 ? 2.032 6.769 3.479 1.00 90.00 98 ALA A CA 1
ATOM 786 C C . ALA A 1 98 ? 1.812 6.504 1.985 1.00 90.00 98 ALA A C 1
ATOM 788 O O . ALA A 1 98 ? 2.602 5.790 1.369 1.00 90.00 98 ALA A O 1
ATOM 789 N N . ARG A 1 99 ? 0.779 7.106 1.387 1.00 89.19 99 ARG A N 1
ATOM 790 C CA . ARG A 1 99 ? 0.461 6.979 -0.035 1.00 89.19 99 ARG A CA 1
ATOM 791 C C . ARG A 1 99 ? 1.555 7.607 -0.898 1.00 89.19 99 ARG A C 1
ATOM 793 O O . ARG A 1 99 ? 2.059 6.948 -1.804 1.00 89.19 99 ARG A O 1
ATOM 800 N N . GLU A 1 100 ? 1.942 8.846 -0.604 1.00 88.31 100 GLU A N 1
ATOM 801 C CA . GLU A 1 100 ? 2.942 9.584 -1.388 1.00 88.31 100 GLU A CA 1
ATOM 802 C C . GLU A 1 100 ? 4.324 8.918 -1.349 1.00 88.31 100 GLU A C 1
ATOM 804 O O . GLU A 1 100 ? 4.968 8.703 -2.382 1.00 88.31 100 GLU A O 1
ATOM 809 N N . ILE A 1 101 ? 4.795 8.553 -0.153 1.00 91.69 101 ILE A N 1
ATOM 810 C CA . ILE A 1 101 ? 6.109 7.919 -0.005 1.00 91.69 101 ILE A CA 1
ATOM 811 C C . ILE A 1 101 ? 6.052 6.468 -0.496 1.00 91.69 101 ILE A C 1
ATOM 813 O O . ILE A 1 101 ? 6.953 6.022 -1.212 1.00 91.69 101 ILE A O 1
ATOM 817 N N . GLY A 1 102 ? 4.976 5.748 -0.172 1.00 92.75 102 GLY A N 1
ATOM 818 C CA . GLY A 1 102 ? 4.763 4.362 -0.577 1.00 92.75 102 GLY A CA 1
ATOM 819 C C . GLY A 1 102 ? 4.769 4.181 -2.094 1.00 92.75 102 GLY A C 1
ATOM 820 O O . GLY A 1 102 ? 5.390 3.237 -2.585 1.00 92.75 102 GLY A O 1
ATOM 821 N N . PHE A 1 103 ? 4.182 5.116 -2.851 1.00 94.06 103 PHE A N 1
ATOM 822 C CA . PHE A 1 103 ? 4.202 5.064 -4.314 1.00 94.06 103 PHE A CA 1
ATOM 823 C C . PHE A 1 103 ? 5.632 5.119 -4.869 1.00 94.06 103 PHE A C 1
ATOM 825 O O . PHE A 1 103 ? 6.011 4.303 -5.710 1.00 94.06 103 PHE A O 1
ATOM 832 N N . ASN A 1 104 ? 6.468 6.026 -4.355 1.00 93.44 104 ASN A N 1
ATOM 833 C CA . ASN A 1 104 ? 7.867 6.139 -4.778 1.00 93.44 104 ASN A CA 1
ATOM 834 C C . ASN A 1 104 ? 8.676 4.872 -4.455 1.00 93.44 104 ASN A C 1
ATOM 836 O O . ASN A 1 104 ? 9.494 4.435 -5.268 1.00 93.44 104 ASN A O 1
ATOM 840 N N . VAL A 1 105 ? 8.422 4.247 -3.300 1.00 93.62 105 VAL A N 1
ATOM 841 C CA . VAL A 1 105 ? 9.039 2.962 -2.931 1.00 93.62 105 VAL A CA 1
ATOM 842 C C . VAL A 1 105 ? 8.590 1.846 -3.879 1.00 93.62 105 VAL A C 1
ATOM 844 O O . VAL A 1 105 ? 9.427 1.080 -4.359 1.00 93.62 105 VAL A O 1
ATOM 847 N N . ALA A 1 106 ? 7.300 1.778 -4.215 1.00 94.69 106 ALA A N 1
ATOM 848 C CA . ALA A 1 106 ? 6.766 0.799 -5.158 1.00 94.69 106 ALA A CA 1
ATOM 849 C C . ALA A 1 106 ? 7.383 0.950 -6.561 1.00 94.69 106 ALA A C 1
ATOM 851 O O . ALA A 1 106 ? 7.805 -0.042 -7.166 1.00 94.69 106 ALA A O 1
ATOM 852 N N . VAL A 1 107 ? 7.508 2.187 -7.058 1.00 95.19 107 VAL A N 1
ATOM 853 C CA . VAL A 1 107 ? 8.184 2.498 -8.331 1.00 95.19 107 VAL A CA 1
ATOM 854 C C . VAL A 1 107 ? 9.642 2.052 -8.287 1.00 95.19 107 VAL A C 1
ATOM 856 O O . VAL A 1 107 ? 10.109 1.402 -9.221 1.00 95.19 107 VAL A O 1
ATOM 859 N N . LEU A 1 108 ? 10.359 2.367 -7.206 1.00 94.00 108 LEU A N 1
ATOM 860 C CA . LEU A 1 108 ? 11.763 2.004 -7.037 1.00 94.00 108 LEU A CA 1
ATOM 861 C C . LEU A 1 108 ? 11.966 0.485 -7.088 1.00 94.00 108 LEU A C 1
ATOM 863 O O . LEU A 1 108 ? 12.810 0.003 -7.843 1.00 94.00 108 LEU A O 1
ATOM 867 N N . LEU A 1 109 ? 11.184 -0.271 -6.315 1.00 94.50 109 LEU A N 1
ATOM 868 C CA . LEU A 1 109 ? 11.272 -1.731 -6.267 1.00 94.50 109 LEU A CA 1
ATOM 869 C C . LEU A 1 109 ? 10.892 -2.372 -7.609 1.00 94.50 109 LEU A C 1
ATOM 871 O O . LEU A 1 109 ? 11.575 -3.291 -8.065 1.00 94.50 109 LEU A O 1
ATOM 875 N N . THR A 1 110 ? 9.862 -1.848 -8.278 1.00 94.44 110 THR A N 1
ATOM 876 C CA . THR A 1 110 ? 9.462 -2.292 -9.624 1.00 94.44 110 THR A CA 1
ATOM 877 C C . THR A 1 110 ? 10.560 -2.014 -10.651 1.00 94.44 110 THR A C 1
ATOM 879 O O . THR A 1 110 ? 10.902 -2.872 -11.458 1.00 94.44 110 THR A O 1
ATOM 882 N N . ASN A 1 111 ? 11.178 -0.836 -10.595 1.00 93.75 111 ASN A N 1
ATOM 883 C CA . ASN A 1 111 ? 12.269 -0.470 -11.491 1.00 93.75 111 ASN A CA 1
ATOM 884 C C . ASN A 1 111 ? 13.493 -1.381 -11.285 1.00 93.75 111 ASN A C 1
ATOM 886 O O . ASN A 1 111 ? 14.047 -1.922 -12.245 1.00 93.75 111 ASN A O 1
ATOM 890 N N . LEU A 1 112 ? 13.885 -1.614 -10.028 1.00 94.06 112 LEU A N 1
ATOM 891 C CA . LEU A 1 112 ? 15.001 -2.499 -9.695 1.00 94.06 112 LEU A CA 1
ATOM 892 C C . LEU A 1 112 ? 14.740 -3.946 -10.124 1.00 94.06 112 LEU A C 1
ATOM 894 O O . LEU A 1 112 ? 15.665 -4.592 -10.621 1.00 94.06 112 LEU A O 1
ATOM 898 N N . SER A 1 113 ? 13.510 -4.448 -9.981 1.00 93.81 113 SER A N 1
ATOM 899 C CA . SER A 1 113 ? 13.167 -5.825 -10.356 1.00 93.81 113 SER A CA 1
ATOM 900 C C . SER A 1 113 ? 13.254 -6.058 -11.865 1.00 93.81 113 SER A C 1
ATOM 902 O O . SER A 1 113 ? 13.725 -7.111 -12.294 1.00 93.81 113 SER A O 1
ATOM 904 N N . GLU A 1 114 ? 12.921 -5.057 -12.683 1.00 91.12 114 GLU A N 1
ATOM 905 C CA . GLU A 1 114 ? 13.105 -5.126 -14.136 1.00 91.12 114 GLU A CA 1
ATOM 906 C C . GLU A 1 114 ? 14.582 -5.070 -14.557 1.00 91.12 114 GLU A C 1
ATOM 908 O O . GLU A 1 114 ? 14.980 -5.714 -15.531 1.00 91.12 114 GLU A O 1
ATOM 913 N N . HIS A 1 115 ? 15.413 -4.304 -13.842 1.00 90.12 115 HIS A N 1
ATOM 914 C CA . HIS A 1 115 ? 16.839 -4.170 -14.151 1.00 90.12 115 HIS A CA 1
ATOM 915 C C . HIS A 1 115 ? 17.707 -5.305 -13.587 1.00 90.12 115 HIS A C 1
ATOM 917 O O . HIS A 1 115 ? 18.791 -5.566 -14.121 1.00 90.12 115 HIS A O 1
ATOM 923 N N . VAL A 1 116 ? 17.262 -5.971 -12.517 1.00 90.69 116 VAL A N 1
ATOM 924 C CA . VAL A 1 116 ? 17.991 -7.044 -11.823 1.00 90.69 116 VAL A CA 1
ATOM 925 C C . VAL A 1 116 ? 17.058 -8.237 -11.512 1.00 90.69 116 VAL A C 1
ATOM 927 O O . VAL A 1 116 ? 16.876 -8.601 -10.352 1.00 90.69 116 VAL A O 1
ATOM 930 N N . PRO A 1 117 ? 16.492 -8.910 -12.533 1.00 87.62 117 PRO A N 1
ATOM 931 C CA . PRO A 1 117 ? 15.409 -9.890 -12.349 1.00 87.62 117 PRO A CA 1
ATOM 932 C C . PRO A 1 117 ? 15.823 -11.218 -11.693 1.00 87.62 117 PRO A C 1
ATOM 934 O O . PRO A 1 117 ? 14.968 -12.005 -11.296 1.00 87.62 117 PRO A O 1
ATOM 937 N N . HIS A 1 118 ? 17.122 -11.510 -11.602 1.00 88.12 118 HIS A N 1
ATOM 938 C CA . HIS A 1 118 ? 17.640 -12.798 -11.119 1.00 88.12 118 HIS A CA 1
ATOM 939 C C . HIS A 1 118 ? 18.381 -12.705 -9.776 1.00 88.12 118 HIS A C 1
ATOM 941 O O . HIS A 1 118 ? 19.087 -13.644 -9.415 1.00 88.12 118 HIS A O 1
ATOM 947 N N . ASP A 1 119 ? 18.261 -11.593 -9.039 1.00 92.06 119 ASP A N 1
ATOM 948 C CA . ASP A 1 119 ? 18.865 -11.472 -7.705 1.00 92.06 119 ASP A CA 1
ATOM 949 C C . ASP A 1 119 ? 17.883 -11.965 -6.619 1.00 92.06 119 ASP A C 1
ATOM 951 O O . ASP A 1 119 ? 16.845 -11.332 -6.401 1.00 92.06 119 ASP A O 1
ATOM 955 N N . PRO A 1 120 ? 18.178 -13.079 -5.918 1.00 91.06 120 PRO A N 1
ATOM 956 C CA . PRO A 1 120 ? 17.294 -13.612 -4.882 1.00 91.06 120 PRO A CA 1
ATOM 957 C C . PRO A 1 120 ? 17.151 -12.667 -3.683 1.00 91.06 120 PRO A C 1
ATOM 959 O O . PRO A 1 120 ? 16.140 -12.716 -2.991 1.00 91.06 120 PRO A O 1
ATOM 962 N N . ARG A 1 121 ? 18.123 -11.778 -3.440 1.00 93.06 121 ARG A N 1
ATOM 963 C CA . ARG A 1 121 ? 18.065 -10.823 -2.324 1.00 93.06 121 ARG A CA 1
ATOM 964 C C . ARG A 1 121 ? 16.978 -9.782 -2.559 1.00 93.06 121 ARG A C 1
ATOM 966 O O . ARG A 1 121 ? 16.232 -9.459 -1.643 1.00 93.06 121 ARG A O 1
ATOM 973 N N . LEU A 1 122 ? 16.857 -9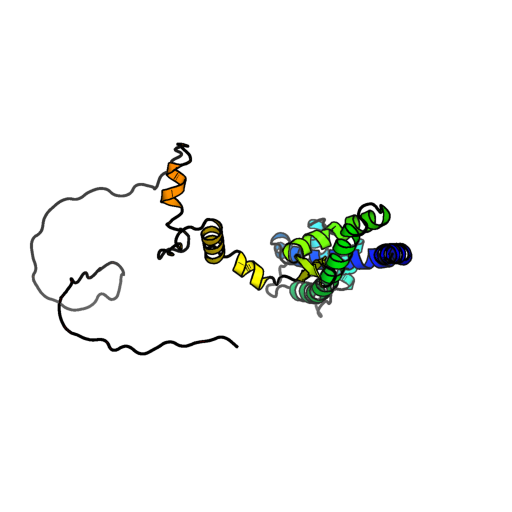.302 -3.800 1.00 93.31 122 LEU A N 1
ATOM 974 C CA . LEU A 1 122 ? 15.799 -8.371 -4.191 1.00 93.31 122 LEU A CA 1
ATOM 975 C C . LEU A 1 122 ? 14.417 -9.027 -4.099 1.00 93.31 122 LEU A C 1
ATOM 977 O O . LEU A 1 122 ? 13.461 -8.379 -3.687 1.00 93.31 122 LEU A O 1
ATOM 981 N N . ARG A 1 123 ? 14.320 -10.320 -4.427 1.00 92.25 123 ARG A N 1
ATOM 982 C CA . ARG A 1 123 ? 13.064 -11.071 -4.340 1.00 92.25 123 ARG A CA 1
ATOM 983 C C . ARG A 1 123 ? 12.465 -11.060 -2.932 1.00 92.25 123 ARG A C 1
ATOM 985 O O . ARG A 1 123 ? 11.270 -10.829 -2.818 1.00 92.25 123 ARG A O 1
ATOM 992 N N . ASN A 1 124 ? 13.279 -11.203 -1.884 1.00 92.00 124 ASN A N 1
ATOM 993 C CA . ASN A 1 124 ? 12.793 -11.122 -0.501 1.00 92.00 124 ASN A CA 1
ATOM 994 C C . ASN A 1 124 ? 12.113 -9.772 -0.206 1.00 92.00 124 ASN A C 1
ATOM 996 O O . ASN A 1 124 ? 11.056 -9.737 0.413 1.00 92.00 124 ASN A O 1
ATOM 1000 N N . PHE A 1 125 ? 12.674 -8.656 -0.689 1.00 93.25 125 PHE A N 1
ATOM 1001 C CA . PHE A 1 125 ? 12.050 -7.337 -0.523 1.00 93.25 125 PHE A CA 1
ATOM 1002 C C . PHE A 1 125 ? 10.752 -7.195 -1.321 1.00 93.25 125 PHE A C 1
ATOM 1004 O O . PHE A 1 125 ? 9.819 -6.557 -0.845 1.00 93.25 125 PHE A O 1
ATOM 1011 N N . LEU A 1 126 ? 10.680 -7.788 -2.517 1.00 94.25 126 LEU A N 1
ATOM 1012 C CA . LEU A 1 126 ? 9.455 -7.794 -3.324 1.00 94.25 126 LEU A CA 1
ATOM 1013 C C . LEU A 1 126 ? 8.342 -8.611 -2.660 1.00 94.25 126 LEU A C 1
ATOM 1015 O O . LEU A 1 126 ? 7.193 -8.194 -2.709 1.00 94.25 126 LEU A O 1
ATOM 1019 N N . GLU A 1 127 ? 8.684 -9.731 -2.018 1.00 93.50 127 GLU A N 1
ATOM 1020 C CA . GLU A 1 127 ? 7.737 -10.552 -1.251 1.00 93.50 127 GLU A CA 1
ATOM 1021 C C . GLU A 1 127 ? 7.233 -9.799 -0.007 1.00 93.50 127 GLU A C 1
ATOM 1023 O O . GLU A 1 127 ? 6.039 -9.792 0.272 1.00 93.50 127 GLU A O 1
ATOM 1028 N N . LEU A 1 128 ? 8.106 -9.074 0.700 1.00 91.56 128 LEU A N 1
ATOM 1029 C CA . LEU A 1 128 ? 7.696 -8.231 1.832 1.00 91.56 128 LEU A CA 1
ATOM 1030 C C . LEU A 1 128 ? 6.849 -7.020 1.417 1.00 91.56 128 LEU A C 1
ATOM 1032 O O . LEU A 1 128 ? 5.996 -6.578 2.181 1.00 91.56 128 LEU A O 1
ATOM 1036 N N . ALA A 1 129 ? 7.095 -6.471 0.227 1.00 94.19 129 ALA A N 1
ATOM 1037 C CA . ALA A 1 129 ? 6.370 -5.326 -0.316 1.00 94.19 129 ALA A CA 1
ATOM 1038 C C . ALA A 1 129 ? 5.164 -5.728 -1.183 1.00 94.19 129 ALA A C 1
ATOM 1040 O O . ALA A 1 129 ? 4.591 -4.859 -1.837 1.00 94.19 129 ALA A O 1
ATOM 1041 N N . GLU A 1 130 ? 4.781 -7.007 -1.230 1.00 93.31 130 GLU A N 1
ATOM 1042 C CA . GLU A 1 130 ? 3.763 -7.515 -2.160 1.00 93.31 130 GLU A CA 1
ATOM 1043 C C . GLU A 1 130 ? 2.430 -6.763 -2.036 1.00 93.31 130 GLU A C 1
ATOM 1045 O O . GLU A 1 130 ? 1.871 -6.321 -3.039 1.00 93.31 130 GLU A O 1
ATOM 1050 N N . SER A 1 131 ? 1.961 -6.530 -0.809 1.00 90.88 131 SER A N 1
ATOM 1051 C CA . SER A 1 131 ? 0.733 -5.772 -0.537 1.00 90.88 131 SER A CA 1
ATOM 1052 C C . SER A 1 131 ? 0.809 -4.321 -1.018 1.00 90.88 131 SER A C 1
ATOM 1054 O O . SER A 1 131 ? -0.145 -3.810 -1.602 1.00 90.88 131 SER A O 1
ATOM 1056 N N . ILE A 1 132 ? 1.955 -3.666 -0.817 1.00 92.50 132 ILE A N 1
ATOM 1057 C CA . ILE A 1 132 ? 2.210 -2.287 -1.248 1.00 92.50 132 ILE A CA 1
ATOM 1058 C C . ILE A 1 132 ? 2.224 -2.220 -2.777 1.00 92.50 132 ILE A C 1
ATOM 1060 O O . ILE A 1 132 ? 1.588 -1.350 -3.373 1.00 92.50 132 ILE A O 1
ATOM 1064 N N . LEU A 1 133 ? 2.930 -3.150 -3.424 1.00 94.81 133 LEU A N 1
ATOM 1065 C CA . LEU A 1 133 ? 3.004 -3.233 -4.880 1.00 94.81 133 LEU A CA 1
ATOM 1066 C C . LEU A 1 133 ? 1.620 -3.466 -5.491 1.00 94.81 133 LEU A C 1
ATOM 1068 O O . LEU A 1 133 ? 1.281 -2.807 -6.473 1.00 94.81 133 LEU A O 1
ATOM 1072 N N . GLU A 1 134 ? 0.805 -4.341 -4.900 1.00 93.81 134 GLU A N 1
ATOM 1073 C CA . GLU A 1 134 ? -0.551 -4.611 -5.382 1.00 93.81 134 GLU A CA 1
ATOM 1074 C C . GLU A 1 134 ? -1.491 -3.415 -5.153 1.00 93.81 134 GLU A C 1
ATOM 1076 O O . GLU A 1 134 ? -2.247 -3.058 -6.058 1.00 93.81 134 GLU A O 1
ATOM 1081 N N . TYR A 1 135 ? -1.378 -2.715 -4.016 1.00 92.00 135 TYR A N 1
ATOM 1082 C CA . TYR A 1 135 ? -2.137 -1.488 -3.746 1.00 92.00 135 TYR A CA 1
ATOM 1083 C C . TYR A 1 135 ? -1.847 -0.384 -4.777 1.00 92.00 135 TYR A C 1
ATOM 1085 O O . TYR A 1 135 ? -2.767 0.271 -5.272 1.00 92.00 135 TYR A O 1
ATOM 1093 N N . PHE A 1 136 ? -0.574 -0.182 -5.143 1.00 94.31 136 PHE A N 1
ATOM 1094 C CA . PHE A 1 136 ? -0.176 0.865 -6.093 1.00 94.31 136 PHE A CA 1
ATOM 1095 C C . PHE A 1 136 ? -0.246 0.455 -7.561 1.00 94.31 136 PHE A C 1
ATOM 1097 O O . PHE A 1 136 ? -0.210 1.322 -8.436 1.00 94.31 136 PHE A O 1
ATOM 1104 N N . ARG A 1 137 ? -0.401 -0.837 -7.856 1.00 93.50 137 ARG A N 1
ATOM 1105 C CA . ARG A 1 137 ? -0.475 -1.371 -9.217 1.00 93.50 137 ARG A CA 1
ATOM 1106 C C . ARG A 1 137 ? -1.424 -0.612 -10.149 1.00 93.50 137 ARG A C 1
ATOM 1108 O O . ARG A 1 137 ? -1.003 -0.306 -11.263 1.00 93.50 137 ARG A O 1
ATOM 1115 N N . PRO A 1 138 ? -2.670 -0.276 -9.764 1.00 92.31 138 PRO A N 1
ATOM 1116 C CA . PRO A 1 138 ? -3.563 0.429 -10.674 1.00 92.31 138 PRO A CA 1
ATOM 1117 C C . PRO A 1 138 ? -3.271 1.934 -10.789 1.00 92.31 138 PRO A C 1
ATOM 1119 O O . PRO A 1 138 ? -3.823 2.589 -11.672 1.00 92.31 138 PRO A O 1
ATOM 1122 N N . TYR A 1 139 ? -2.429 2.482 -9.912 1.00 92.94 139 TYR A N 1
ATOM 1123 C CA . TYR A 1 139 ? -1.977 3.874 -9.945 1.00 92.94 139 TYR A CA 1
ATOM 1124 C C . TYR A 1 139 ? -0.618 4.023 -10.641 1.00 92.94 139 TYR A C 1
ATOM 1126 O O . TYR A 1 139 ? -0.175 5.140 -10.895 1.00 92.94 139 TYR A O 1
ATOM 1134 N N . LEU A 1 140 ? 0.045 2.914 -10.980 1.00 94.75 140 LEU A N 1
ATOM 1135 C CA . LEU A 1 140 ? 1.347 2.906 -11.630 1.00 94.75 140 LEU A CA 1
ATOM 1136 C C . LEU A 1 140 ? 1.205 2.887 -13.157 1.00 94.75 140 LEU A C 1
ATOM 1138 O O . LEU A 1 140 ? 0.914 1.860 -13.772 1.00 94.75 140 LEU A O 1
ATOM 1142 N N . GLY A 1 141 ? 1.466 4.030 -13.783 1.00 94.00 141 GLY A N 1
ATOM 1143 C CA . GLY A 1 141 ? 1.604 4.148 -15.227 1.00 94.00 141 GLY A CA 1
ATOM 1144 C C . GLY A 1 141 ? 2.998 3.736 -15.689 1.00 94.00 141 GLY A C 1
ATOM 1145 O O . GLY A 1 141 ? 4.000 4.134 -15.097 1.00 94.00 141 GLY A O 1
ATOM 1146 N N . ARG A 1 142 ? 3.069 2.965 -16.778 1.00 94.75 142 ARG A N 1
ATOM 1147 C CA . ARG A 1 142 ? 4.321 2.579 -17.439 1.00 94.75 142 ARG A CA 1
ATOM 1148 C C . ARG A 1 142 ? 4.220 2.854 -18.933 1.00 94.75 142 ARG A C 1
ATOM 1150 O O . ARG A 1 142 ? 3.356 2.296 -19.606 1.00 94.75 142 ARG A O 1
ATOM 1157 N N . ILE A 1 143 ? 5.141 3.658 -19.453 1.00 94.50 143 ILE A N 1
ATOM 1158 C CA . ILE A 1 143 ? 5.313 3.879 -20.894 1.00 94.50 143 ILE A CA 1
ATOM 1159 C C . ILE A 1 143 ? 6.752 3.600 -21.310 1.00 94.50 143 ILE A C 1
ATOM 1161 O O . ILE A 1 143 ? 7.685 3.728 -20.516 1.00 94.50 143 ILE A O 1
ATOM 1165 N N . GLU A 1 144 ? 6.928 3.229 -22.572 1.00 93.81 144 GLU A N 1
ATOM 1166 C CA . GLU A 1 144 ? 8.238 3.031 -23.182 1.00 93.81 144 GLU A CA 1
ATOM 1167 C C . GLU A 1 144 ? 8.399 4.046 -24.311 1.00 93.81 144 GLU A C 1
ATOM 1169 O O . GLU A 1 144 ? 7.555 4.129 -25.205 1.00 93.81 144 GLU A O 1
ATOM 1174 N N . ILE A 1 145 ? 9.464 4.839 -24.259 1.00 94.44 145 ILE A N 1
ATOM 1175 C CA . ILE A 1 145 ? 9.763 5.860 -25.263 1.00 94.44 145 ILE A CA 1
ATOM 1176 C C . ILE A 1 145 ? 11.141 5.622 -25.869 1.00 94.44 145 ILE A C 1
ATOM 1178 O O . ILE A 1 145 ? 12.016 5.007 -25.260 1.00 94.44 145 ILE A O 1
ATOM 1182 N N . MET A 1 146 ? 11.355 6.117 -27.085 1.00 94.00 146 MET A N 1
ATOM 1183 C CA . MET A 1 146 ? 12.685 6.127 -27.684 1.00 94.00 146 MET A CA 1
ATOM 1184 C C . MET A 1 146 ? 13.450 7.348 -27.172 1.00 94.00 146 MET A C 1
ATOM 1186 O O . MET A 1 146 ? 13.112 8.481 -27.508 1.00 94.00 146 MET A O 1
ATOM 1190 N N . GLY A 1 147 ? 14.474 7.113 -26.356 1.00 91.06 147 GLY A N 1
ATOM 1191 C CA . GLY A 1 147 ? 15.337 8.166 -25.837 1.00 91.06 147 GLY A CA 1
ATOM 1192 C C . GLY A 1 147 ? 16.277 8.736 -26.901 1.00 91.06 147 GLY A C 1
ATOM 1193 O O . GLY A 1 147 ? 16.508 8.136 -27.957 1.00 91.06 147 GLY A O 1
ATOM 1194 N N . ALA A 1 148 ? 16.907 9.872 -26.592 1.00 90.12 148 ALA A N 1
ATOM 1195 C CA . ALA A 1 148 ? 17.877 10.537 -27.474 1.00 90.12 148 ALA A CA 1
ATOM 1196 C C . ALA A 1 148 ? 19.071 9.634 -27.851 1.00 90.12 148 ALA A C 1
ATOM 1198 O O . ALA A 1 148 ? 19.678 9.785 -28.910 1.00 90.12 148 ALA A O 1
ATOM 1199 N N . SER A 1 149 ? 19.371 8.645 -27.006 1.00 90.56 149 SER A N 1
ATOM 1200 C CA . SER A 1 149 ? 20.410 7.635 -27.221 1.00 90.56 149 SER A CA 1
ATOM 1201 C C . SER A 1 149 ? 20.011 6.511 -28.196 1.00 90.56 149 SER A C 1
ATOM 1203 O O . SER A 1 149 ? 20.780 5.565 -28.376 1.00 90.56 149 SER A O 1
ATOM 1205 N N . ARG A 1 150 ? 18.821 6.587 -28.819 1.00 91.50 150 ARG A N 1
ATOM 1206 C CA . ARG A 1 150 ? 18.189 5.513 -29.618 1.00 91.50 150 ARG A CA 1
ATOM 1207 C C . ARG A 1 150 ? 18.000 4.209 -28.838 1.00 91.50 150 ARG A C 1
ATOM 1209 O O . ARG A 1 150 ? 17.957 3.126 -29.420 1.00 91.50 150 ARG A O 1
ATOM 1216 N N . ARG A 1 151 ? 17.902 4.309 -27.514 1.00 89.44 151 ARG A N 1
ATOM 1217 C CA . ARG A 1 151 ? 17.551 3.200 -26.628 1.00 89.44 151 ARG A CA 1
ATOM 1218 C C . ARG A 1 151 ? 16.134 3.402 -26.118 1.00 89.44 151 ARG A C 1
ATOM 1220 O O . ARG A 1 151 ? 15.661 4.530 -26.020 1.00 89.44 151 ARG A O 1
ATOM 1227 N N . ILE A 1 152 ? 15.465 2.293 -25.837 1.00 89.50 152 ILE A N 1
ATOM 1228 C CA . ILE A 1 152 ? 14.138 2.315 -25.231 1.00 89.50 152 ILE A CA 1
ATOM 1229 C C . ILE A 1 152 ? 14.314 2.685 -23.758 1.00 89.50 152 ILE A C 1
ATOM 1231 O O . ILE A 1 152 ? 15.046 2.010 -23.033 1.00 89.50 152 ILE A O 1
ATOM 1235 N N . GLU A 1 153 ? 13.660 3.759 -23.342 1.00 89.81 153 GLU A N 1
ATOM 1236 C CA . GLU A 1 153 ? 13.621 4.246 -21.969 1.00 89.81 153 GLU A CA 1
ATOM 1237 C C . GLU A 1 153 ? 12.219 4.011 -21.406 1.00 89.81 153 GLU A C 1
ATOM 1239 O O . GLU A 1 153 ? 11.217 4.248 -22.083 1.00 89.81 153 GLU A O 1
ATOM 1244 N N . ARG A 1 154 ? 12.148 3.509 -20.171 1.00 91.38 154 ARG A N 1
ATOM 1245 C CA . ARG A 1 154 ? 10.883 3.285 -19.467 1.00 91.38 154 ARG A CA 1
ATOM 1246 C C . ARG A 1 154 ? 10.636 4.425 -18.505 1.00 91.38 154 ARG A C 1
ATOM 1248 O O . ARG A 1 154 ? 11.511 4.749 -17.706 1.00 91.38 154 ARG A O 1
ATOM 1255 N N . ILE A 1 155 ? 9.442 4.99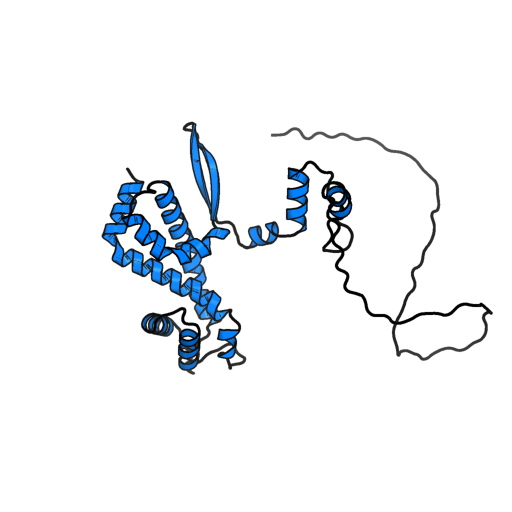6 -18.571 1.00 92.56 155 ILE A N 1
ATOM 1256 C CA . ILE A 1 155 ? 9.015 6.062 -17.672 1.00 92.56 155 ILE A CA 1
ATOM 1257 C C . ILE A 1 155 ? 7.854 5.542 -16.836 1.00 92.56 155 ILE A C 1
ATOM 1259 O O . ILE A 1 155 ? 6.858 5.046 -17.372 1.00 92.56 155 ILE A O 1
ATOM 1263 N N . TYR A 1 156 ? 8.018 5.681 -15.524 1.00 94.25 156 TYR A N 1
ATOM 1264 C CA . TYR A 1 156 ? 6.997 5.423 -14.524 1.00 94.25 156 TYR A CA 1
ATOM 1265 C C . TYR A 1 156 ? 6.382 6.746 -14.083 1.00 94.25 156 TYR A C 1
ATOM 1267 O O . TYR A 1 156 ? 7.103 7.725 -13.892 1.00 94.25 156 TYR A O 1
ATOM 1275 N N . PHE A 1 157 ? 5.065 6.780 -13.931 1.00 94.19 157 PHE A N 1
ATOM 1276 C CA . PHE A 1 157 ? 4.341 7.961 -13.469 1.00 94.19 157 PHE A CA 1
ATOM 1277 C C . PHE A 1 157 ? 3.114 7.555 -12.659 1.00 94.19 157 PHE A C 1
ATOM 1279 O O . PHE A 1 157 ? 2.594 6.450 -12.818 1.00 94.19 157 PHE A O 1
ATOM 1286 N N . GLU A 1 158 ? 2.653 8.453 -11.796 1.00 93.25 158 GLU A N 1
ATOM 1287 C CA . GLU A 1 158 ? 1.421 8.255 -11.038 1.00 93.25 158 GLU A CA 1
ATOM 1288 C C . GLU A 1 158 ? 0.199 8.593 -11.898 1.00 93.25 158 GLU A C 1
ATOM 1290 O O . GLU A 1 158 ? 0.137 9.638 -12.552 1.00 93.25 158 GLU A O 1
ATOM 1295 N N . ILE A 1 159 ? -0.791 7.705 -11.892 1.00 92.44 159 ILE A N 1
ATOM 1296 C CA . ILE A 1 159 ? -2.115 7.940 -12.462 1.00 92.44 159 ILE A CA 1
ATOM 1297 C C . ILE A 1 159 ? -3.030 8.393 -11.327 1.00 92.44 159 ILE A C 1
ATOM 1299 O O . ILE A 1 159 ? -3.225 7.662 -10.357 1.00 92.44 159 ILE A O 1
ATOM 1303 N N . SER A 1 160 ? -3.636 9.576 -11.458 1.00 89.38 160 SER A N 1
ATOM 1304 C CA . SER A 1 160 ? -4.586 10.045 -10.450 1.00 89.38 160 SER A CA 1
ATOM 1305 C C . SER A 1 160 ? -5.852 9.184 -10.422 1.00 89.38 160 SER A C 1
ATOM 1307 O O . SER A 1 160 ? -6.349 8.700 -11.444 1.00 89.38 160 SER A O 1
ATOM 1309 N N . GLU A 1 161 ? -6.419 9.045 -9.229 1.00 86.44 161 GLU A N 1
ATOM 1310 C CA . GLU A 1 161 ? -7.657 8.298 -8.995 1.00 86.44 161 GLU A CA 1
ATOM 1311 C C . GLU A 1 161 ? -8.843 8.890 -9.773 1.00 86.44 161 GLU A C 1
ATOM 1313 O O . GLU A 1 161 ? -9.641 8.163 -10.366 1.00 86.44 161 GLU A O 1
ATOM 1318 N N . THR A 1 162 ? -8.896 10.221 -9.876 1.00 87.12 162 THR A N 1
ATOM 1319 C CA . THR A 1 162 ? -9.900 10.948 -10.662 1.00 87.12 162 THR A CA 1
ATOM 1320 C C . THR A 1 162 ? -9.800 10.649 -12.155 1.00 87.12 162 THR A C 1
ATOM 1322 O O . THR A 1 162 ? -10.813 10.341 -12.783 1.00 87.12 162 THR A O 1
ATOM 1325 N N . ASN A 1 163 ? -8.591 10.685 -12.725 1.00 87.69 163 ASN A N 1
ATOM 1326 C CA . ASN A 1 163 ? -8.377 10.399 -14.145 1.00 87.69 163 ASN A CA 1
ATOM 1327 C C . ASN A 1 163 ? -8.739 8.946 -14.459 1.00 87.69 163 ASN A C 1
ATOM 1329 O O . ASN A 1 163 ? -9.345 8.665 -15.493 1.00 87.69 163 ASN A O 1
ATOM 1333 N N . ARG A 1 164 ? -8.419 8.022 -13.548 1.00 87.31 164 ARG A N 1
ATOM 1334 C CA . ARG A 1 164 ? -8.786 6.614 -13.689 1.00 87.31 164 ARG A CA 1
ATOM 1335 C C . ARG A 1 164 ? -10.304 6.417 -13.677 1.00 87.31 164 ARG A C 1
ATOM 1337 O O . ARG A 1 164 ? -10.828 5.787 -14.593 1.00 87.31 164 ARG A O 1
ATOM 1344 N N . ALA A 1 165 ? -11.016 6.980 -12.701 1.00 85.88 165 ALA A N 1
ATOM 1345 C CA . ALA A 1 165 ? -12.474 6.866 -12.620 1.00 85.88 165 ALA A CA 1
ATOM 1346 C C . ALA A 1 165 ? -13.167 7.445 -13.868 1.00 85.88 165 ALA A C 1
ATOM 1348 O O . ALA A 1 165 ? -14.122 6.867 -14.389 1.00 85.88 165 ALA A O 1
ATOM 1349 N N . GLN A 1 166 ? -12.648 8.556 -14.399 1.00 85.62 166 GLN A N 1
ATOM 1350 C CA . GLN A 1 166 ? -13.109 9.128 -15.665 1.00 85.62 166 GLN A CA 1
ATOM 1351 C C . GLN A 1 166 ? -12.860 8.187 -16.852 1.00 85.62 166 GLN A C 1
ATOM 1353 O O . GLN A 1 166 ? -13.723 8.045 -17.716 1.00 85.62 166 GLN A O 1
ATOM 1358 N N . TRP A 1 167 ? -11.710 7.512 -16.892 1.00 85.19 167 TRP A N 1
ATOM 1359 C CA . TRP A 1 167 ? -11.374 6.562 -17.956 1.00 85.19 167 TRP A CA 1
ATOM 1360 C C . TRP A 1 167 ? -12.257 5.308 -17.949 1.00 85.19 167 TRP A C 1
ATOM 1362 O O . TRP A 1 167 ? -12.523 4.714 -18.996 1.00 85.19 167 TRP A O 1
ATOM 1372 N N . GLU A 1 168 ? -12.744 4.911 -16.774 1.00 84.88 168 GLU A N 1
ATOM 1373 C CA . GLU A 1 168 ? -13.640 3.766 -16.607 1.00 84.88 168 GLU A CA 1
ATOM 1374 C C . GLU A 1 168 ? -15.093 4.070 -17.024 1.00 84.88 168 GLU A C 1
ATOM 1376 O O . GLU A 1 168 ? -15.883 3.136 -17.206 1.00 84.88 168 GLU A O 1
ATOM 1381 N N . MET A 1 169 ? -15.443 5.343 -17.265 1.00 85.19 169 MET A N 1
ATOM 1382 C CA . MET A 1 169 ? -16.785 5.740 -17.693 1.00 85.19 169 MET A CA 1
ATOM 1383 C C . MET A 1 169 ? -17.192 5.059 -19.017 1.00 85.19 169 MET A C 1
ATOM 1385 O O . MET A 1 169 ? -16.424 5.078 -19.991 1.00 85.19 169 MET A O 1
ATOM 1389 N N . PRO A 1 170 ? -18.421 4.502 -19.116 1.00 81.06 170 PRO A N 1
ATOM 1390 C CA . PRO A 1 170 ? -18.883 3.778 -20.304 1.00 81.06 170 PRO A CA 1
ATOM 1391 C C . PRO A 1 170 ? -18.747 4.563 -21.612 1.00 81.06 170 PRO A C 1
ATOM 1393 O O . PRO A 1 170 ? -18.488 3.981 -22.664 1.00 81.06 170 PRO A O 1
ATOM 1396 N N . GLN A 1 171 ? -18.902 5.885 -21.550 1.00 80.31 171 GLN A N 1
ATOM 1397 C CA . GLN A 1 171 ? -18.798 6.800 -22.683 1.00 80.31 171 GLN A CA 1
ATOM 1398 C C . GLN A 1 171 ? -17.376 6.808 -23.260 1.00 80.31 171 GLN A C 1
ATOM 1400 O O . GLN A 1 171 ? -17.198 6.598 -24.460 1.00 80.31 171 GLN A O 1
ATOM 1405 N N . VAL A 1 172 ? -16.365 6.983 -22.401 1.00 79.88 172 VAL A N 1
ATOM 1406 C CA . VAL A 1 172 ? -14.944 7.002 -22.788 1.00 79.88 172 VAL A CA 1
ATOM 1407 C C . VAL A 1 172 ? -14.531 5.631 -23.319 1.00 79.88 172 VAL A C 1
ATOM 1409 O O . VAL A 1 172 ? -13.930 5.530 -24.390 1.00 79.88 172 VAL A O 1
ATOM 1412 N N . ARG A 1 173 ? -14.951 4.555 -22.640 1.00 79.81 173 ARG A N 1
ATOM 1413 C CA . ARG A 1 173 ? -14.679 3.181 -23.084 1.00 79.81 173 ARG A CA 1
ATOM 1414 C C . ARG A 1 173 ? -15.330 2.854 -24.431 1.00 79.81 173 ARG A C 1
ATOM 1416 O O . ARG A 1 173 ? -14.657 2.267 -25.278 1.00 79.81 173 ARG A O 1
ATOM 1423 N N . CYS A 1 174 ? -16.592 3.243 -24.666 1.00 70.56 174 CYS A N 1
ATOM 1424 C CA . CYS A 1 174 ? -17.247 3.001 -25.962 1.00 70.56 174 CYS A CA 1
ATOM 1425 C C . CYS A 1 174 ? -16.566 3.818 -27.078 1.00 70.56 174 CYS A C 1
ATOM 1427 O O . CYS A 1 174 ? -16.387 3.302 -28.178 1.00 70.56 174 CYS A O 1
ATOM 1429 N N . MET A 1 175 ? -16.105 5.045 -26.797 1.00 74.00 175 MET A N 1
ATOM 1430 C CA . MET A 1 175 ? -15.366 5.866 -27.768 1.00 74.00 175 MET A CA 1
ATOM 1431 C C . MET A 1 175 ? -14.014 5.250 -28.153 1.00 74.00 175 MET A C 1
ATOM 1433 O O . MET A 1 175 ? -13.713 5.141 -29.341 1.00 74.00 175 MET A O 1
ATOM 1437 N N . LEU A 1 176 ? -13.223 4.802 -27.173 1.00 76.94 176 LEU A N 1
ATOM 1438 C CA . LEU A 1 176 ? -11.948 4.113 -27.414 1.00 76.94 176 LEU A CA 1
ATOM 1439 C C . LEU A 1 176 ? -12.145 2.833 -28.227 1.00 76.94 176 LEU A C 1
ATOM 1441 O O . LEU A 1 176 ? -11.420 2.601 -29.193 1.00 76.94 176 LEU A O 1
ATOM 1445 N N . ALA A 1 177 ? -13.149 2.025 -27.873 1.00 74.06 177 ALA A N 1
ATOM 1446 C CA . ALA A 1 177 ? -13.487 0.824 -28.626 1.00 74.06 177 ALA A CA 1
ATOM 1447 C C . ALA A 1 177 ? -13.888 1.173 -30.070 1.00 74.06 177 ALA A C 1
ATOM 1449 O O . ALA A 1 177 ? -13.382 0.583 -31.015 1.00 74.06 177 ALA A O 1
ATOM 1450 N N . CYS A 1 178 ? -14.727 2.186 -30.273 1.00 71.25 178 CYS A N 1
ATOM 1451 C CA . CYS A 1 178 ? -15.124 2.617 -31.611 1.00 71.25 178 CYS A CA 1
ATOM 1452 C C . CYS A 1 178 ? -13.922 3.083 -32.457 1.00 71.25 178 CYS A C 1
ATOM 1454 O O . CYS A 1 178 ? -13.816 2.719 -33.629 1.00 71.25 178 CYS A O 1
ATOM 1456 N N . GLY A 1 179 ? -12.994 3.831 -31.846 1.00 71.19 179 GLY A N 1
ATOM 1457 C CA . GLY A 1 179 ? -11.772 4.319 -32.490 1.00 71.19 179 GLY A CA 1
ATOM 1458 C C . GLY A 1 179 ? -10.767 3.217 -32.836 1.00 71.19 179 GLY A C 1
ATOM 1459 O O . GLY A 1 179 ? -10.172 3.259 -33.908 1.00 71.19 179 GLY A O 1
ATOM 1460 N N . LEU A 1 180 ? -10.615 2.203 -31.978 1.00 68.50 180 LEU A N 1
ATOM 1461 C CA . LEU A 1 180 ? -9.742 1.045 -32.226 1.00 68.50 180 LEU A CA 1
ATOM 1462 C C . LEU A 1 180 ? -10.246 0.151 -33.366 1.00 68.50 180 LEU A C 1
ATOM 1464 O O . LEU A 1 180 ? -9.442 -0.435 -34.085 1.00 68.50 180 LEU A O 1
ATOM 1468 N N . TRP A 1 181 ? -11.565 0.053 -33.538 1.00 61.25 181 TRP A N 1
ATOM 1469 C CA . TRP A 1 181 ? -12.192 -0.811 -34.544 1.00 61.25 181 TRP A CA 1
ATOM 1470 C C . TRP A 1 181 ? -12.628 -0.061 -35.814 1.00 61.25 181 TRP A C 1
ATOM 1472 O O . TRP A 1 181 ? -13.231 -0.659 -36.702 1.00 61.25 181 TRP A O 1
ATOM 1482 N N . GLY A 1 182 ? -12.323 1.238 -35.928 1.00 53.84 182 GLY A N 1
ATOM 1483 C CA . GLY A 1 182 ? -12.617 2.038 -37.123 1.00 53.84 182 GLY A CA 1
ATOM 1484 C C . GLY A 1 182 ? -14.110 2.158 -37.457 1.00 53.84 182 GLY A C 1
ATOM 1485 O O . GLY A 1 182 ? -14.460 2.433 -38.605 1.00 53.84 182 GLY A O 1
ATOM 1486 N N . HIS A 1 183 ? -14.999 1.933 -36.486 1.00 54.12 183 HIS A N 1
ATOM 1487 C CA . HIS A 1 183 ? -16.443 2.037 -36.688 1.00 54.12 183 HIS A CA 1
ATOM 1488 C C . HIS A 1 183 ? -16.932 3.488 -36.535 1.00 54.12 183 HIS A C 1
ATOM 1490 O O . HIS A 1 183 ? -16.313 4.305 -35.852 1.00 54.12 183 HIS A O 1
ATOM 1496 N N . ALA A 1 184 ? -18.049 3.814 -37.196 1.00 50.66 184 ALA A N 1
ATOM 1497 C CA . ALA A 1 184 ? -18.699 5.124 -37.123 1.00 50.66 184 ALA A CA 1
ATOM 1498 C C . ALA A 1 184 ? -19.088 5.482 -35.672 1.00 50.66 184 ALA A C 1
ATOM 1500 O O . ALA A 1 184 ? -19.480 4.583 -34.927 1.00 50.66 184 ALA A O 1
ATOM 1501 N N . PRO A 1 185 ? -19.012 6.768 -35.271 1.00 51.62 185 PRO A N 1
ATOM 1502 C CA . PRO A 1 185 ? -19.160 7.187 -33.880 1.00 51.62 185 PRO A CA 1
ATOM 1503 C C . PRO A 1 185 ? -20.481 6.697 -33.283 1.00 51.62 185 PRO A C 1
ATOM 1505 O O . PRO A 1 185 ? -21.561 6.976 -33.805 1.00 51.62 185 PRO A O 1
ATOM 1508 N N . CYS A 1 186 ? -20.383 5.974 -32.167 1.00 50.56 186 CYS A N 1
ATOM 1509 C CA . CYS A 1 186 ? -21.529 5.548 -31.378 1.00 50.56 186 CYS A CA 1
ATOM 1510 C C . CYS A 1 186 ? -22.342 6.764 -30.928 1.00 50.56 186 CYS A C 1
ATOM 1512 O O . CYS A 1 186 ? -21.925 7.511 -30.044 1.00 50.56 186 CYS A O 1
ATOM 1514 N N . THR A 1 187 ? -23.520 6.961 -31.519 1.00 49.47 187 THR A N 1
ATOM 1515 C CA . THR A 1 187 ? -24.483 7.944 -31.031 1.00 49.47 187 THR A CA 1
ATOM 1516 C C . THR A 1 187 ? -25.092 7.426 -29.729 1.00 49.47 187 THR A C 1
ATOM 1518 O O . THR A 1 187 ? -25.708 6.359 -29.674 1.00 49.47 187 THR A O 1
ATOM 1521 N N . LEU A 1 188 ? -24.866 8.169 -28.645 1.00 49.84 188 LEU A N 1
ATOM 1522 C CA . LEU A 1 188 ? -25.499 7.936 -27.351 1.00 49.84 188 LEU A CA 1
ATOM 1523 C C . LEU A 1 188 ? -27.006 8.187 -27.500 1.00 49.84 188 LEU A C 1
ATOM 1525 O O . LEU A 1 188 ? -27.435 9.319 -27.716 1.00 49.84 188 LEU A O 1
ATOM 1529 N N . GLY A 1 189 ? -27.810 7.127 -27.417 1.00 48.78 189 GLY A N 1
ATOM 1530 C CA . GLY A 1 189 ? -29.254 7.261 -27.226 1.00 48.78 189 GLY A CA 1
ATOM 1531 C C . GLY A 1 189 ? -29.572 7.859 -25.843 1.00 48.78 189 GLY A C 1
ATOM 1532 O O . GLY A 1 189 ? -28.714 7.847 -24.961 1.00 48.78 189 GLY A O 1
ATOM 1533 N N . PRO A 1 190 ? -30.803 8.347 -25.608 1.00 47.34 190 PRO A N 1
ATOM 1534 C CA . PRO A 1 190 ? -31.164 9.119 -24.412 1.00 47.34 190 PRO A CA 1
ATOM 1535 C C . PRO A 1 190 ? -31.232 8.308 -23.101 1.00 47.34 190 PRO A C 1
ATOM 1537 O O . PRO A 1 190 ? -31.632 8.852 -22.076 1.00 47.34 190 PRO A O 1
ATOM 1540 N N . HIS A 1 191 ? -30.836 7.031 -23.099 1.00 42.25 191 HIS A N 1
ATOM 1541 C CA . HIS A 1 191 ? -30.780 6.202 -21.895 1.00 42.25 191 HIS A CA 1
ATOM 1542 C C . HIS A 1 191 ? -29.327 5.860 -21.527 1.00 42.25 191 HIS A C 1
ATOM 1544 O O . HIS A 1 191 ? -28.609 5.283 -22.352 1.00 42.25 191 HIS A O 1
ATOM 1550 N N . PRO A 1 192 ? -28.883 6.160 -20.291 1.00 41.28 192 PRO A N 1
ATOM 1551 C CA . PRO A 1 192 ? -27.554 5.792 -19.824 1.00 41.28 192 PRO A CA 1
ATOM 1552 C C . PRO A 1 192 ? -27.494 4.266 -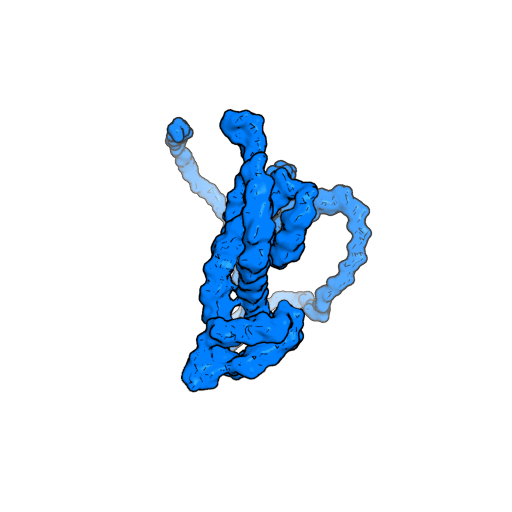19.669 1.00 41.28 192 PRO A C 1
ATOM 1554 O O . PRO A 1 192 ? -28.072 3.711 -18.742 1.00 41.28 192 PRO A O 1
ATOM 1557 N N . GLY A 1 193 ? -26.844 3.572 -20.610 1.00 45.81 193 GLY A N 1
ATOM 1558 C CA . GLY A 1 193 ? -26.599 2.127 -20.494 1.00 45.81 193 GLY A CA 1
ATOM 1559 C C . GLY A 1 193 ? -26.611 1.308 -21.787 1.00 45.81 193 GLY A C 1
ATOM 1560 O O . GLY A 1 193 ? -26.215 0.148 -21.749 1.00 45.81 193 GLY A O 1
ATOM 1561 N N . LEU A 1 194 ? -27.008 1.862 -22.938 1.00 40.25 194 LEU A N 1
ATOM 1562 C CA . LEU A 1 194 ? -27.010 1.120 -24.209 1.00 40.25 194 LEU A CA 1
ATOM 1563 C C . LEU A 1 194 ? -26.219 1.849 -25.301 1.00 40.25 194 LEU A C 1
ATOM 1565 O O . LEU A 1 194 ? -26.680 2.836 -25.872 1.00 40.25 194 LEU A O 1
ATOM 1569 N N . CYS A 1 195 ? -25.036 1.320 -25.638 1.00 42.09 195 CYS A N 1
ATOM 1570 C CA . CYS A 1 195 ? -24.327 1.694 -26.865 1.00 42.09 195 CYS A CA 1
ATOM 1571 C C . CYS A 1 195 ? -25.090 1.049 -28.052 1.00 42.09 195 CYS A C 1
ATOM 1573 O O . CYS A 1 195 ? -24.979 -0.153 -28.295 1.00 42.09 195 CYS A O 1
ATOM 1575 N N . MET A 1 196 ? -25.923 1.833 -28.752 1.00 44.41 196 MET A N 1
ATOM 1576 C CA . MET A 1 196 ? -26.899 1.373 -29.767 1.00 44.41 196 MET A CA 1
ATOM 1577 C C . MET A 1 196 ? -26.291 0.700 -31.013 1.00 44.41 196 MET A C 1
ATOM 1579 O O . MET A 1 196 ? -27.019 0.062 -31.766 1.00 44.41 196 MET A O 1
ATOM 1583 N N . LEU A 1 197 ? -24.974 0.781 -31.231 1.00 44.59 197 LEU A N 1
ATOM 1584 C CA . LEU A 1 197 ? -24.305 0.105 -32.353 1.00 44.59 197 LEU A CA 1
ATOM 1585 C C . LEU A 1 197 ? -23.793 -1.306 -32.016 1.00 44.59 197 LEU A C 1
ATOM 1587 O O . LEU A 1 197 ? -23.470 -2.068 -32.925 1.00 44.59 197 LEU A O 1
ATOM 1591 N N . CYS A 1 198 ? -23.778 -1.709 -30.739 1.00 39.19 198 CYS A N 1
ATOM 1592 C CA . CYS A 1 198 ? -23.338 -3.058 -30.356 1.00 39.19 198 CYS A CA 1
ATOM 1593 C C . CYS A 1 198 ? -24.417 -4.139 -30.568 1.00 39.19 198 CYS A C 1
ATOM 1595 O O . CYS A 1 198 ? -24.132 -5.330 -30.460 1.00 39.19 198 CYS A O 1
ATOM 1597 N N . THR A 1 199 ? -25.664 -3.764 -30.877 1.00 45.88 199 THR A N 1
ATOM 1598 C CA . THR A 1 199 ? -26.780 -4.719 -30.993 1.00 45.88 199 THR A CA 1
ATOM 1599 C C . THR A 1 199 ? -27.010 -5.258 -32.406 1.00 45.88 199 THR A C 1
ATOM 1601 O O . THR A 1 199 ? -27.701 -6.270 -32.532 1.00 45.88 199 THR A O 1
ATOM 1604 N N . SER A 1 200 ? -26.427 -4.664 -33.456 1.00 43.91 200 SER A N 1
ATOM 1605 C CA . SER A 1 200 ? -26.694 -5.074 -34.847 1.00 43.91 200 SER A CA 1
ATOM 1606 C C . SER A 1 200 ? -25.535 -5.780 -35.559 1.00 43.91 200 SER A C 1
ATOM 1608 O O . SER A 1 200 ? -25.800 -6.601 -36.433 1.00 43.91 200 SER A O 1
ATOM 1610 N N . ALA A 1 201 ? -24.270 -5.545 -35.187 1.00 39.66 201 ALA A N 1
ATOM 1611 C CA . ALA A 1 201 ? -23.135 -6.138 -35.908 1.00 39.66 201 ALA A CA 1
ATOM 1612 C C . ALA A 1 201 ? -22.621 -7.464 -35.312 1.00 39.66 201 ALA A C 1
ATOM 1614 O O . ALA A 1 201 ? -22.154 -8.324 -36.056 1.00 39.66 201 ALA A O 1
ATOM 1615 N N . LEU A 1 202 ? -22.747 -7.689 -33.995 1.00 38.97 202 LEU A N 1
ATOM 1616 C CA . LEU A 1 202 ? -22.221 -8.912 -33.363 1.00 38.97 202 LEU A CA 1
ATOM 1617 C C . LEU A 1 202 ? -23.205 -10.095 -33.381 1.00 38.97 202 LEU A C 1
ATOM 1619 O O . LEU A 1 202 ? -22.783 -11.247 -33.299 1.00 38.97 202 LEU A O 1
ATOM 1623 N N . LYS A 1 203 ? -24.509 -9.839 -33.554 1.00 37.81 203 LYS A N 1
ATOM 1624 C CA . LYS A 1 203 ? -25.521 -10.905 -33.683 1.00 37.81 203 LYS A CA 1
ATOM 1625 C C . LYS A 1 203 ? -25.447 -11.661 -35.012 1.00 37.81 203 LYS A C 1
ATOM 1627 O O . LYS A 1 203 ? -25.972 -12.765 -35.096 1.00 37.81 203 LYS A O 1
ATOM 1632 N N . THR A 1 204 ? -24.782 -11.103 -36.022 1.00 37.88 204 THR A N 1
ATOM 1633 C CA . THR A 1 204 ? -24.682 -11.727 -37.351 1.00 37.88 204 THR A CA 1
ATOM 1634 C C . THR A 1 204 ? -23.403 -12.556 -37.519 1.00 37.88 204 THR A C 1
ATOM 1636 O O . THR A 1 204 ? -23.342 -13.378 -38.426 1.00 37.88 204 THR A O 1
ATOM 1639 N N . LEU A 1 205 ? -22.395 -12.397 -36.644 1.00 38.53 205 LEU A N 1
ATOM 1640 C CA . LEU A 1 205 ? -21.117 -13.117 -36.770 1.00 38.53 205 LEU A CA 1
ATOM 1641 C C . LEU A 1 205 ? -20.950 -14.301 -35.803 1.00 38.53 205 LEU A C 1
ATOM 1643 O O . LEU A 1 205 ? -20.168 -15.203 -36.087 1.00 38.53 205 LEU A O 1
ATOM 1647 N N . MET A 1 206 ? -21.684 -14.341 -34.688 1.00 36.78 206 MET A N 1
ATOM 1648 C CA . MET A 1 206 ? -21.700 -15.504 -33.795 1.00 36.78 206 MET A CA 1
ATOM 1649 C C . MET A 1 206 ? -23.100 -16.110 -33.756 1.00 36.78 206 MET A C 1
ATOM 1651 O O . MET A 1 206 ? -23.966 -15.668 -33.004 1.00 36.78 206 MET A O 1
ATOM 1655 N N . GLY A 1 207 ? -23.313 -17.139 -34.577 1.00 31.59 207 GLY A N 1
ATOM 1656 C CA . GLY A 1 207 ? -24.493 -18.000 -34.532 1.00 31.59 207 GLY A CA 1
ATOM 1657 C C . GLY A 1 207 ? -24.552 -18.820 -33.243 1.00 31.59 207 GLY A C 1
ATOM 1658 O O . GLY A 1 207 ? -24.335 -20.026 -33.263 1.00 31.59 207 GLY A O 1
ATOM 1659 N N . LEU A 1 208 ? -24.850 -18.170 -32.121 1.00 29.58 208 LEU A N 1
ATOM 1660 C CA . LEU A 1 208 ? -25.150 -18.814 -30.848 1.00 29.58 208 LEU A CA 1
ATOM 1661 C C . LEU A 1 208 ? -26.537 -18.366 -30.391 1.00 29.58 208 LEU A C 1
ATOM 1663 O O . LEU A 1 208 ? -26.714 -17.408 -29.640 1.00 29.58 208 LEU A O 1
ATOM 1667 N N . CYS A 1 209 ? -27.543 -19.100 -30.864 1.00 26.45 209 CYS A N 1
ATOM 1668 C CA . CYS A 1 209 ? -28.786 -19.245 -30.128 1.00 26.45 209 CYS A CA 1
ATOM 1669 C C . CYS A 1 209 ? -28.467 -19.874 -28.768 1.00 26.45 209 CYS A C 1
ATOM 1671 O O . CYS A 1 209 ? -28.010 -21.011 -28.705 1.00 26.45 209 CYS A O 1
ATOM 1673 N N . SER A 1 210 ? -28.788 -19.174 -27.687 1.00 26.30 210 SER A N 1
ATOM 1674 C CA . SER A 1 210 ? -29.310 -19.844 -26.502 1.00 26.30 210 SER A CA 1
ATOM 1675 C C . SER A 1 210 ? -30.323 -18.937 -25.830 1.00 26.30 210 SER A C 1
ATOM 1677 O O . SER A 1 210 ? -30.007 -17.889 -25.272 1.00 26.30 210 SER A O 1
ATOM 1679 N N . ALA A 1 211 ? -31.576 -19.349 -25.970 1.00 31.23 211 ALA A N 1
ATOM 1680 C CA . ALA A 1 211 ? -32.694 -18.843 -25.215 1.00 31.23 211 ALA A CA 1
ATOM 1681 C C . ALA A 1 211 ? -32.497 -19.219 -23.742 1.00 31.23 211 ALA A C 1
ATOM 1683 O O . ALA A 1 211 ? -32.396 -20.400 -23.419 1.00 31.23 211 ALA A O 1
ATOM 1684 N N . HIS A 1 212 ? -32.500 -18.228 -22.857 1.00 25.94 212 HIS A N 1
ATOM 1685 C CA . HIS A 1 212 ? -33.054 -18.388 -21.519 1.00 25.94 212 HIS A CA 1
ATOM 1686 C C . HIS A 1 212 ? -33.872 -17.144 -21.202 1.00 25.94 212 HIS A C 1
ATOM 1688 O O . HIS A 1 212 ? -33.359 -16.049 -20.987 1.00 25.94 212 HIS A O 1
ATOM 1694 N N . ALA A 1 213 ? -35.180 -17.348 -21.288 1.00 28.16 213 ALA A N 1
ATOM 1695 C CA . ALA A 1 213 ? -36.199 -16.440 -20.825 1.00 28.16 213 ALA A CA 1
ATOM 1696 C C . ALA A 1 213 ? -36.209 -16.424 -19.293 1.00 28.16 213 ALA A C 1
ATOM 1698 O O . ALA A 1 213 ? -36.067 -17.468 -18.663 1.00 28.16 213 ALA A O 1
ATOM 1699 N N . ASN A 1 214 ? -36.474 -15.258 -18.712 1.00 26.38 214 ASN A N 1
ATOM 1700 C CA . ASN A 1 214 ? -37.314 -15.174 -17.525 1.00 26.38 214 ASN A CA 1
ATOM 1701 C C . ASN A 1 214 ? -38.208 -13.927 -17.620 1.00 26.38 214 ASN A C 1
ATOM 1703 O O . ASN A 1 214 ? -37.820 -12.950 -18.266 1.00 26.38 214 ASN A O 1
ATOM 1707 N N . PRO A 1 215 ? -39.436 -13.988 -17.075 1.00 35.06 215 PRO A N 1
ATOM 1708 C CA . PRO A 1 215 ? -40.584 -13.265 -17.606 1.00 35.06 215 PRO A CA 1
ATOM 1709 C C . PRO A 1 215 ? -40.925 -12.006 -16.798 1.00 35.06 215 PRO A C 1
ATOM 1711 O O . PRO A 1 215 ? -40.794 -11.972 -15.578 1.00 35.06 215 PRO A O 1
ATOM 1714 N N . CYS A 1 216 ? -41.439 -10.986 -17.488 1.00 26.97 216 CYS A N 1
ATOM 1715 C CA . CYS A 1 216 ? -42.179 -9.885 -16.865 1.00 26.97 216 CYS A CA 1
ATOM 1716 C C . CYS A 1 216 ? -43.545 -10.392 -16.350 1.00 26.97 216 CYS A C 1
ATOM 1718 O O . CYS A 1 216 ? -44.166 -11.217 -17.029 1.00 26.97 216 CYS A O 1
ATOM 1720 N N . PRO A 1 217 ? -44.038 -9.919 -15.189 1.00 29.17 217 PRO A N 1
ATOM 1721 C CA . PRO A 1 217 ? -45.282 -10.409 -14.604 1.00 29.17 217 PRO A CA 1
ATOM 1722 C C . PRO A 1 217 ? -46.535 -9.822 -15.292 1.00 29.17 217 PRO A C 1
ATOM 1724 O O . PRO A 1 217 ? -46.460 -8.737 -15.875 1.00 29.17 217 PRO A O 1
ATOM 1727 N N . PRO A 1 218 ? -47.697 -10.510 -15.231 1.00 35.62 218 PRO A N 1
ATOM 1728 C CA . PRO A 1 218 ? -48.864 -10.199 -16.049 1.00 35.62 218 PRO A CA 1
ATOM 1729 C C . PRO A 1 218 ? -49.980 -9.511 -15.247 1.00 35.62 218 PRO A C 1
ATOM 1731 O O . PRO A 1 218 ? -50.582 -10.128 -14.383 1.00 35.62 218 PRO A O 1
ATOM 1734 N N . PHE A 1 219 ? -50.306 -8.265 -15.579 1.00 26.05 219 PHE A N 1
ATOM 1735 C CA . PHE A 1 219 ? -51.584 -7.575 -15.318 1.00 26.05 219 PHE A CA 1
ATOM 1736 C C . PHE A 1 219 ? -51.599 -6.408 -16.331 1.00 26.05 219 PHE A C 1
ATOM 1738 O O . PHE A 1 219 ? -50.622 -5.678 -16.406 1.00 26.05 219 PHE A O 1
ATOM 1745 N N . CYS A 1 220 ? -52.572 -6.145 -17.200 1.00 25.14 220 CYS A N 1
ATOM 1746 C CA . CYS A 1 220 ? -53.951 -6.582 -17.318 1.00 25.14 220 CYS A CA 1
ATOM 1747 C C . CYS A 1 220 ? -54.392 -6.458 -18.790 1.00 25.14 220 CYS A C 1
ATOM 1749 O O . CYS A 1 220 ? -54.004 -5.536 -19.505 1.00 25.14 220 CYS A O 1
ATOM 1751 N N . THR A 1 221 ? -55.227 -7.394 -19.221 1.00 28.19 221 THR A N 1
ATOM 1752 C CA . THR A 1 221 ? -55.879 -7.503 -20.531 1.00 28.19 221 THR A CA 1
ATOM 1753 C C . THR A 1 221 ? -57.215 -6.742 -20.610 1.00 28.19 221 THR A C 1
ATOM 1755 O O . THR A 1 221 ? -57.938 -6.696 -19.624 1.00 28.19 221 THR A O 1
ATOM 1758 N N . HIS A 1 222 ? -57.581 -6.317 -21.832 1.00 27.62 222 HIS A N 1
ATOM 1759 C CA . HIS A 1 222 ? -58.930 -5.992 -22.356 1.00 27.62 222 HIS A CA 1
ATOM 1760 C C . HIS A 1 222 ? -59.679 -4.727 -21.873 1.00 27.62 222 HIS A C 1
ATOM 1762 O O . HIS A 1 222 ? -60.055 -4.633 -20.717 1.00 27.62 222 HIS A O 1
ATOM 1768 N N . PHE A 1 223 ? -60.071 -3.846 -22.815 1.00 23.47 223 PHE A N 1
ATOM 1769 C CA . PHE A 1 223 ? -61.483 -3.628 -23.214 1.00 23.47 223 PHE A CA 1
ATOM 1770 C C . PHE A 1 223 ? -61.601 -2.800 -24.517 1.00 23.47 223 PHE A C 1
ATOM 1772 O O . PHE A 1 223 ? -60.762 -1.954 -24.812 1.00 23.47 223 PHE A O 1
ATOM 1779 N N . ARG A 1 224 ? -62.628 -3.092 -25.331 1.00 26.05 224 ARG A N 1
ATOM 1780 C CA . ARG A 1 224 ? -62.872 -2.587 -26.699 1.00 26.05 224 ARG A CA 1
ATOM 1781 C C . ARG A 1 224 ? -64.254 -1.897 -26.755 1.00 26.05 224 ARG A C 1
ATOM 1783 O O . ARG A 1 224 ? -65.234 -2.555 -26.430 1.00 26.05 224 ARG A O 1
ATOM 1790 N N . GLY A 1 225 ? -64.319 -0.649 -27.251 1.00 24.30 225 GLY A N 1
ATOM 1791 C CA . GLY A 1 225 ? -65.515 0.057 -27.791 1.00 24.30 225 GLY A CA 1
ATOM 1792 C C . GLY A 1 225 ? -66.312 0.978 -26.833 1.00 24.30 225 GLY A C 1
ATOM 1793 O O . GLY A 1 225 ? -66.187 0.813 -25.626 1.00 24.30 225 GLY A O 1
ATOM 1794 N N . PRO A 1 226 ? -67.235 1.842 -27.331 1.00 30.12 226 PRO A N 1
ATOM 1795 C CA . PRO A 1 226 ? -67.090 2.939 -28.312 1.00 30.12 226 PRO A CA 1
ATOM 1796 C C . PRO A 1 226 ? -67.517 4.335 -27.744 1.00 30.12 226 PRO A C 1
ATOM 1798 O O . PRO A 1 226 ? -67.973 4.441 -26.613 1.00 30.12 226 PRO A O 1
ATOM 1801 N N . ALA A 1 227 ? -67.352 5.415 -28.527 1.00 29.14 227 ALA A N 1
ATOM 1802 C CA . ALA A 1 227 ? -67.510 6.836 -28.140 1.00 29.14 227 ALA A CA 1
ATOM 1803 C C . ALA A 1 227 ? -68.954 7.406 -28.171 1.00 29.14 227 ALA A C 1
ATOM 1805 O O . ALA A 1 227 ? -69.694 7.061 -29.088 1.00 29.14 227 ALA A O 1
ATOM 1806 N N . VAL A 1 228 ? -69.291 8.350 -27.260 1.00 28.03 228 VAL A N 1
ATOM 1807 C CA . VAL A 1 228 ? -70.474 9.271 -27.258 1.00 28.03 228 VAL A CA 1
ATOM 1808 C C . VAL A 1 228 ? -70.134 10.574 -26.450 1.00 28.03 228 VAL A C 1
ATOM 1810 O O . VAL A 1 228 ? -69.281 10.478 -25.567 1.00 28.03 228 VAL A O 1
ATOM 1813 N N . PRO A 1 229 ? -70.699 11.779 -26.751 1.00 28.56 229 PRO A N 1
ATOM 1814 C CA . PRO A 1 229 ? -70.041 13.090 -26.561 1.00 28.56 229 PRO A CA 1
ATOM 1815 C C . PRO A 1 229 ? -70.508 13.985 -25.375 1.00 28.56 229 PRO A C 1
ATOM 1817 O O . PRO A 1 229 ? -71.395 13.633 -24.606 1.00 28.56 229 PRO A O 1
ATOM 1820 N N . LEU A 1 230 ? -69.833 15.146 -25.294 1.00 29.88 230 LEU A N 1
ATOM 1821 C CA . LEU A 1 230 ? -69.832 16.300 -24.368 1.00 29.88 230 LEU A CA 1
ATOM 1822 C C . LEU A 1 230 ? -71.208 16.892 -23.967 1.00 29.88 230 LEU A C 1
ATOM 1824 O O . LEU A 1 230 ? -72.025 17.104 -24.855 1.00 29.88 230 LEU A O 1
ATOM 1828 N N . ASP A 1 231 ? -71.406 17.251 -22.681 1.00 26.80 231 ASP A N 1
ATOM 1829 C CA . ASP A 1 231 ? -71.835 18.602 -22.229 1.00 26.80 231 ASP A CA 1
ATOM 1830 C C . ASP A 1 231 ? -72.154 18.729 -20.711 1.00 26.80 231 ASP A C 1
ATOM 1832 O O . ASP A 1 231 ? -72.585 17.784 -20.056 1.00 26.80 231 ASP A O 1
ATOM 1836 N N . THR A 1 232 ? -72.027 19.974 -20.216 1.00 28.73 232 THR A N 1
ATOM 1837 C CA . THR A 1 232 ? -72.587 20.633 -19.000 1.00 28.73 232 THR A CA 1
ATOM 1838 C C . THR A 1 232 ? -71.782 20.777 -17.680 1.00 28.73 232 THR A C 1
ATOM 1840 O O . THR A 1 232 ? -71.608 19.848 -16.906 1.00 28.73 232 THR A O 1
ATOM 1843 N N . LEU A 1 233 ? -71.412 22.051 -17.433 1.00 27.31 233 LEU A N 1
ATOM 1844 C CA . LEU A 1 233 ? -71.379 22.866 -16.194 1.00 27.31 233 LEU A CA 1
ATOM 1845 C C . LEU A 1 233 ? -70.736 22.359 -14.879 1.00 27.31 233 LEU A C 1
ATOM 1847 O O . LEU A 1 233 ? -71.217 21.425 -14.253 1.00 27.31 233 LEU A O 1
ATOM 1851 N N . GLY A 1 234 ? -69.843 23.199 -14.323 1.00 27.73 234 GLY A N 1
ATOM 1852 C CA . GLY A 1 234 ? -69.775 23.450 -12.870 1.00 27.73 234 GLY A CA 1
ATOM 1853 C C . GLY A 1 234 ? -68.382 23.407 -12.227 1.00 27.73 234 GLY A C 1
ATOM 1854 O O . GLY A 1 234 ? -67.884 22.349 -11.876 1.00 27.73 234 GLY A O 1
ATOM 1855 N N . SER A 1 235 ? -67.784 24.583 -12.031 1.00 32.59 235 SER A N 1
ATOM 1856 C CA . SER A 1 235 ? -66.573 24.879 -11.231 1.00 32.59 235 SER A CA 1
ATOM 1857 C C . SER A 1 235 ? -66.738 24.513 -9.725 1.00 32.59 235 SER A C 1
ATOM 1859 O O . SER A 1 235 ? -67.859 24.222 -9.314 1.00 32.59 235 SER A O 1
ATOM 1861 N N . PRO A 1 236 ? -65.770 24.760 -8.813 1.00 38.44 236 PRO A N 1
ATOM 1862 C CA . PRO A 1 236 ? -64.399 24.243 -8.689 1.00 38.44 236 PRO A CA 1
ATOM 1863 C C . PRO A 1 236 ? -64.143 23.652 -7.275 1.00 38.44 236 PRO A C 1
ATOM 1865 O O . PRO A 1 236 ? -64.462 24.306 -6.292 1.00 38.44 236 PRO A O 1
ATOM 1868 N N . LEU A 1 237 ? -63.520 22.473 -7.131 1.00 29.64 237 LEU A N 1
ATOM 1869 C CA . LEU A 1 237 ? -62.752 22.048 -5.933 1.00 29.64 237 LEU A CA 1
ATOM 1870 C C . LEU A 1 237 ? -62.310 20.586 -6.095 1.00 29.64 237 LEU A C 1
ATOM 1872 O O . LEU A 1 237 ? -63.033 19.662 -5.739 1.00 29.64 237 LEU A O 1
ATOM 1876 N N . ALA A 1 238 ? -61.106 20.377 -6.622 1.00 28.95 238 ALA A N 1
ATOM 1877 C CA . ALA A 1 238 ? -60.398 19.101 -6.509 1.00 28.95 238 ALA A CA 1
ATOM 1878 C C . ALA A 1 238 ? -58.881 19.328 -6.631 1.00 28.95 238 ALA A C 1
ATOM 1880 O O . ALA A 1 238 ? -58.210 18.800 -7.511 1.00 28.95 238 ALA A O 1
ATOM 1881 N N . HIS A 1 239 ? -58.327 20.142 -5.729 1.00 33.22 239 HIS A N 1
ATOM 1882 C CA . HIS A 1 239 ? -56.948 19.940 -5.290 1.00 33.22 239 HIS A CA 1
ATOM 1883 C C . HIS A 1 239 ? -56.952 18.713 -4.378 1.00 33.22 239 HIS A C 1
ATOM 1885 O O . HIS A 1 239 ? -57.156 18.859 -3.181 1.00 33.22 239 HIS A O 1
ATOM 1891 N N . LEU A 1 240 ? -56.826 17.518 -4.957 1.00 30.47 240 LEU A N 1
ATOM 1892 C CA . LEU A 1 240 ? -56.413 16.263 -4.318 1.00 30.47 240 LEU A CA 1
ATOM 1893 C C . LEU A 1 240 ? -56.469 15.164 -5.392 1.00 30.47 240 LEU A C 1
ATOM 1895 O O . LEU A 1 240 ? -57.513 14.981 -6.008 1.00 30.47 240 LEU A O 1
ATOM 1899 N N . LEU A 1 241 ? -55.356 14.432 -5.543 1.00 27.12 241 LEU A N 1
ATOM 1900 C CA . LEU A 1 241 ? -55.104 13.273 -6.428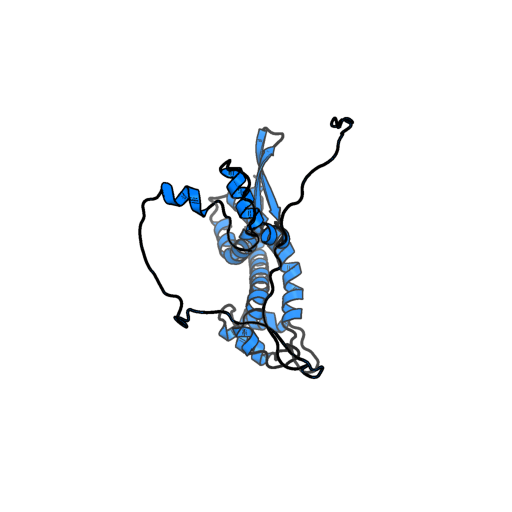 1.00 27.12 241 LEU A CA 1
ATOM 1901 C C . LEU A 1 241 ? -54.498 13.595 -7.821 1.00 27.12 241 LEU A C 1
ATOM 1903 O O . LEU A 1 241 ? -55.179 13.939 -8.778 1.00 27.12 241 LEU A O 1
ATOM 1907 N N . GLN A 1 242 ? -53.172 13.429 -7.925 1.00 26.30 242 GLN A N 1
ATOM 1908 C CA . GLN A 1 242 ? -52.414 13.121 -9.161 1.00 26.30 242 GLN A CA 1
ATOM 1909 C C . GLN A 1 242 ? -52.783 11.707 -9.700 1.00 26.30 242 GLN A C 1
ATOM 1911 O O . GLN A 1 242 ? -53.424 10.975 -8.942 1.00 26.30 242 GLN A O 1
ATOM 1916 N N . PRO A 1 243 ? -52.278 11.187 -10.856 1.00 40.00 243 PRO A N 1
ATOM 1917 C CA . PRO A 1 243 ? -51.597 11.777 -12.036 1.00 40.00 243 PRO A CA 1
ATOM 1918 C C . PRO A 1 243 ? -52.133 11.231 -13.410 1.00 40.00 243 PRO A C 1
ATOM 1920 O O . PRO A 1 243 ? -52.903 10.281 -13.428 1.00 40.00 243 PRO A O 1
ATOM 1923 N N . TRP A 1 244 ? -51.660 11.767 -14.556 1.00 23.77 244 TRP A N 1
ATOM 1924 C CA . TRP A 1 244 ? -51.274 11.086 -15.835 1.00 23.77 244 TRP A CA 1
ATOM 1925 C C . TRP A 1 244 ? -51.518 11.933 -17.109 1.00 23.77 244 TRP A C 1
ATOM 1927 O O . TRP A 1 244 ? -52.581 12.505 -17.305 1.00 23.77 244 TRP A O 1
ATOM 1937 N N . CYS A 1 245 ? -50.501 11.911 -17.983 1.00 23.02 245 CYS A N 1
ATOM 1938 C CA . CYS A 1 245 ? -50.505 12.031 -19.451 1.00 23.02 245 CYS A CA 1
ATOM 1939 C C . CYS A 1 245 ? -51.255 13.176 -20.160 1.00 23.02 245 CYS A C 1
ATOM 1941 O O . CYS A 1 245 ? -52.466 13.119 -20.299 1.00 23.02 245 CYS A O 1
ATOM 1943 N N . THR A 1 246 ? -50.499 14.003 -20.897 1.00 26.53 246 THR A N 1
ATOM 1944 C CA . THR A 1 246 ? -50.780 14.256 -22.327 1.00 26.53 246 THR A CA 1
ATOM 1945 C C . THR A 1 246 ? -49.494 14.567 -23.098 1.00 26.53 246 THR A C 1
ATOM 1947 O O . THR A 1 246 ? -48.864 15.601 -22.887 1.00 26.53 246 THR A O 1
ATOM 1950 N N . HIS A 1 247 ? -49.142 13.681 -24.034 1.00 27.69 247 HIS A N 1
ATOM 1951 C CA . HIS A 1 247 ? -48.402 14.043 -25.241 1.00 27.69 247 HIS A CA 1
ATOM 1952 C C . HIS A 1 247 ? -49.254 15.013 -26.071 1.00 27.69 247 HIS A C 1
ATOM 1954 O O . HIS A 1 247 ? -50.420 14.730 -26.337 1.00 27.69 247 HIS A O 1
ATOM 1960 N N . GLY A 1 248 ? -48.654 16.112 -26.526 1.00 24.92 248 GLY A N 1
ATOM 1961 C CA . GLY A 1 248 ? -49.161 16.928 -27.624 1.00 24.92 248 GLY A CA 1
ATOM 1962 C C . GLY A 1 248 ? -48.237 16.783 -28.828 1.00 24.92 248 GLY A C 1
ATOM 1963 O O . GLY A 1 248 ? -47.155 17.360 -28.849 1.00 24.92 248 GLY A O 1
ATOM 1964 N N . CYS A 1 249 ? -48.653 15.990 -29.814 1.00 25.86 249 CYS A N 1
ATOM 1965 C CA . CYS A 1 249 ? -48.147 16.080 -31.179 1.00 25.86 249 CYS A CA 1
ATOM 1966 C C . CYS A 1 249 ? -48.721 17.340 -31.841 1.00 25.86 249 CYS A C 1
ATOM 1968 O O . CYS A 1 249 ? -49.937 17.520 -31.845 1.00 25.86 249 CYS A O 1
ATOM 1970 N N . THR A 1 250 ? -47.875 18.140 -32.488 1.00 27.22 250 THR A N 1
ATOM 1971 C CA . THR A 1 250 ? -48.277 19.040 -33.581 1.00 27.22 250 THR A CA 1
ATOM 1972 C C . THR A 1 250 ? -47.329 18.888 -34.783 1.00 27.22 250 THR A C 1
ATOM 1974 O O . THR A 1 250 ? -46.170 18.512 -34.598 1.00 27.22 250 THR A O 1
ATOM 1977 N N . PRO A 1 251 ? -47.832 19.081 -36.022 1.00 31.28 251 PRO A N 1
ATOM 1978 C CA . PRO A 1 251 ? -47.268 18.554 -37.271 1.00 31.28 251 PRO A CA 1
ATOM 1979 C C . PRO A 1 251 ? -46.470 19.624 -38.064 1.00 31.28 251 PRO A C 1
ATOM 1981 O O . PRO A 1 251 ? -46.373 20.764 -37.609 1.00 31.28 251 PRO A O 1
ATOM 1984 N N . PRO A 1 252 ? -45.858 19.291 -39.225 1.00 39.19 252 PRO A N 1
ATOM 1985 C CA . PRO A 1 252 ? -44.867 20.145 -39.874 1.00 39.19 252 PRO A CA 1
ATOM 1986 C C . PRO A 1 252 ? -45.535 21.223 -40.738 1.00 39.19 252 PRO A C 1
ATOM 1988 O O . PRO A 1 252 ? -46.537 20.961 -41.402 1.00 39.19 252 PRO A O 1
ATOM 1991 N N . LEU A 1 253 ? -44.951 22.422 -40.784 1.00 29.25 253 LEU A N 1
ATOM 1992 C CA . LEU A 1 253 ? -45.342 23.481 -41.714 1.00 29.25 253 LEU A CA 1
ATOM 1993 C C . LEU A 1 253 ? -44.109 24.062 -42.404 1.00 29.25 253 LEU A C 1
ATOM 1995 O O . LEU A 1 253 ? -43.060 24.281 -41.802 1.00 29.25 253 LEU A O 1
ATOM 1999 N N . ALA A 1 254 ? -44.270 24.207 -43.712 1.00 29.94 254 ALA A N 1
ATOM 2000 C CA . ALA A 1 254 ? -43.258 24.415 -44.724 1.00 29.94 254 ALA A CA 1
ATOM 2001 C C . ALA A 1 254 ? -42.931 25.897 -44.991 1.00 29.94 254 ALA A C 1
ATOM 2003 O O . ALA A 1 254 ? -43.747 26.778 -44.747 1.00 29.94 254 ALA A O 1
ATOM 2004 N N . ALA A 1 255 ? -41.793 26.062 -45.678 1.00 28.89 255 ALA A N 1
ATOM 2005 C CA . ALA A 1 255 ? -41.474 27.063 -46.705 1.00 28.89 255 ALA A CA 1
ATOM 2006 C C . ALA A 1 255 ? -40.975 28.474 -46.310 1.00 28.89 255 ALA A C 1
ATOM 2008 O O . ALA A 1 255 ? -41.674 29.267 -45.692 1.00 28.89 255 ALA A O 1
ATOM 2009 N N . GLY A 1 256 ? -39.798 28.793 -46.879 1.00 25.17 256 GLY A N 1
ATOM 2010 C CA . GLY A 1 256 ? -39.258 30.136 -47.150 1.00 25.17 256 GLY A CA 1
ATOM 2011 C C . GLY A 1 256 ? -38.254 30.650 -46.104 1.00 25.17 256 GLY A C 1
ATOM 2012 O O . GLY A 1 256 ? -38.525 30.557 -44.921 1.00 25.17 256 GLY A O 1
ATOM 2013 N N . THR A 1 257 ? -37.080 31.224 -46.397 1.00 25.67 257 THR A N 1
ATOM 2014 C CA . THR A 1 257 ? -36.516 31.771 -47.639 1.00 25.67 257 THR A CA 1
ATOM 2015 C C . THR A 1 257 ? -35.023 32.112 -47.403 1.00 25.67 257 THR A C 1
ATOM 2017 O O . THR A 1 257 ? -34.694 32.714 -46.392 1.00 25.67 257 THR A O 1
ATOM 2020 N N . LEU A 1 258 ? -34.169 31.725 -48.363 1.00 25.23 258 LEU A N 1
ATOM 2021 C CA . LEU A 1 258 ? -32.898 32.309 -48.859 1.00 25.23 258 LEU A CA 1
ATOM 2022 C C . LEU A 1 258 ? -31.712 32.746 -47.951 1.00 25.23 258 LEU A C 1
ATOM 2024 O O . LEU A 1 258 ? -31.796 33.653 -47.135 1.00 25.23 258 LEU A O 1
ATOM 2028 N N . CYS A 1 259 ? -30.552 32.239 -48.405 1.00 23.39 259 CYS A N 1
ATOM 2029 C CA . CYS A 1 259 ? -29.257 32.904 -48.646 1.00 23.39 259 CYS A CA 1
ATOM 2030 C C . CYS A 1 259 ? -28.174 32.986 -47.550 1.00 23.39 259 CYS A C 1
ATOM 2032 O O . CYS A 1 259 ? -28.242 33.753 -46.598 1.00 23.39 259 CYS A O 1
ATOM 2034 N N . LEU A 1 260 ? -27.088 32.253 -47.840 1.00 26.78 260 LEU A N 1
ATOM 2035 C CA . LEU A 1 260 ? -25.698 32.437 -47.394 1.00 26.78 260 LEU A CA 1
ATOM 2036 C C . LEU A 1 260 ? -25.197 33.884 -47.606 1.00 26.78 260 LEU A C 1
ATOM 2038 O O . LEU A 1 260 ? -25.672 34.574 -48.511 1.00 26.78 260 LEU A O 1
ATOM 2042 N N . PRO A 1 261 ? -24.132 34.286 -46.887 1.00 28.59 261 PRO A N 1
ATOM 2043 C CA . PRO A 1 261 ? -22.837 34.266 -47.568 1.00 28.59 261 PRO A CA 1
ATOM 2044 C C . PRO A 1 261 ? -21.670 33.681 -46.750 1.00 28.59 261 PRO A C 1
ATOM 2046 O O . PRO A 1 261 ? -21.582 33.785 -45.532 1.00 28.59 261 PRO A O 1
ATOM 2049 N N . PHE A 1 262 ? -20.760 33.082 -47.518 1.00 26.34 262 PHE A N 1
ATOM 2050 C CA . PHE A 1 262 ? -19.350 32.786 -47.256 1.00 26.34 262 PHE A CA 1
ATOM 2051 C C . PHE A 1 262 ? -18.604 33.789 -46.353 1.00 26.34 262 PHE A C 1
ATOM 2053 O O . PHE A 1 262 ? -18.667 34.987 -46.613 1.00 26.34 262 PHE A O 1
ATOM 2060 N N . ALA A 1 263 ? -17.735 33.281 -45.464 1.00 27.36 263 ALA A N 1
ATOM 2061 C CA . ALA A 1 263 ? -16.407 33.864 -45.211 1.00 27.36 263 ALA A CA 1
ATOM 2062 C C . ALA A 1 263 ? -15.450 32.886 -44.482 1.00 27.36 263 ALA A C 1
ATOM 2064 O O . ALA A 1 263 ? -15.600 32.599 -43.302 1.00 27.36 263 ALA A O 1
ATOM 2065 N N . HIS A 1 264 ? -14.466 32.395 -45.241 1.00 27.25 264 HIS A N 1
ATOM 2066 C CA . HIS A 1 264 ? -13.062 32.134 -44.889 1.00 27.25 264 HIS A CA 1
ATOM 2067 C C . HIS A 1 264 ? -12.647 31.572 -43.511 1.00 27.25 264 HIS A C 1
ATOM 2069 O O . HIS A 1 264 ? -12.579 32.272 -42.506 1.00 27.25 264 HIS A O 1
ATOM 2075 N N . SER A 1 265 ? -12.103 30.351 -43.554 1.00 30.08 265 SER A N 1
ATOM 2076 C CA . SER A 1 265 ? -10.950 29.926 -42.744 1.00 30.08 265 SER A CA 1
ATOM 2077 C C . SER A 1 265 ? -9.713 30.776 -43.094 1.00 30.08 265 SER A C 1
ATOM 2079 O O . SER A 1 265 ? -9.537 31.122 -44.269 1.00 30.08 265 SER A O 1
ATOM 2081 N N . PRO A 1 266 ? -8.827 31.084 -42.127 1.00 33.38 266 PRO A N 1
ATOM 2082 C CA . PRO A 1 266 ? -7.567 30.331 -42.078 1.00 33.38 266 PRO A CA 1
ATOM 2083 C C . PRO A 1 266 ? -6.986 30.186 -40.656 1.00 33.38 266 PRO A C 1
ATOM 2085 O O . PRO A 1 266 ? -6.765 31.174 -39.967 1.00 33.38 266 PRO A O 1
ATOM 2088 N N . TRP A 1 267 ? -6.611 28.971 -40.254 1.00 26.81 267 TRP A N 1
ATOM 2089 C CA . TRP A 1 267 ? -5.631 28.780 -39.179 1.00 26.81 267 TRP A CA 1
ATOM 2090 C C . TRP A 1 267 ? -4.489 27.917 -39.713 1.00 26.81 267 TRP A C 1
ATOM 2092 O O . TRP A 1 267 ? -4.645 26.723 -39.958 1.00 26.81 267 TRP A O 1
ATOM 2102 N N . LYS A 1 268 ? -3.355 28.579 -39.970 1.00 27.23 268 LYS A N 1
ATOM 2103 C CA . LYS A 1 268 ? -2.033 27.958 -40.108 1.00 27.23 268 LYS A CA 1
ATOM 2104 C C . LYS A 1 268 ? -1.432 27.786 -38.704 1.00 27.23 268 LYS A C 1
ATOM 2106 O O . LYS A 1 268 ? -1.697 28.635 -37.854 1.00 27.23 268 LYS A O 1
ATOM 2111 N N . PRO A 1 269 ? -0.618 26.745 -38.476 1.00 35.12 269 PRO A N 1
ATOM 2112 C CA . PRO A 1 269 ? 0.028 26.506 -37.193 1.00 35.12 269 PRO A CA 1
ATOM 2113 C C . PRO A 1 269 ? 1.305 27.349 -37.041 1.00 35.12 269 PRO A C 1
ATOM 2115 O O . PRO A 1 269 ? 2.002 27.608 -38.028 1.00 35.12 269 PRO A O 1
ATOM 2118 N N . LEU A 1 270 ? 1.592 27.735 -35.798 1.00 35.47 270 LEU A N 1
ATOM 2119 C CA . LEU A 1 270 ? 2.914 28.090 -35.278 1.00 35.47 270 LEU A CA 1
ATOM 2120 C C . LEU A 1 270 ? 3.293 27.029 -34.245 1.00 35.47 270 LEU A C 1
ATOM 2122 O O . LEU A 1 270 ? 2.382 26.643 -33.477 1.00 35.47 270 LEU A O 1
#

pLDDT: mean 71.15, std 27.4, range [23.02, 95.19]

Radius of gyration: 32.33 Å; chains: 1; bounding box: 99×54×76 Å

InterPro domains:
  IPR011992 EF-hand domain pair [SSF47473] (16-94)
  IPR015925 Ryanodine/Inositol 1,4,5-trisphosphate receptor [PTHR46399] (1-173)